Protein AF-A0A349EWA2-F1 (afdb_monomer_lite)

Sequence (193 aa):
EASINFTVSTMGKHKVPLMLNSDWNDCLNTVCRKGKGESIMAAEQFVLACLDLVKIEKELGRDYSFYEDAAKKQAKVLNEDMFEEDHYIRAFTDSGIRVGGSKEKCGRIWINSNSWAVFSSVADNKRGNIVMDSVMKYCNTPFGLAIQYPPLERNYPSKEEEISFATPGIGENGGVFCHANTWAIIAYCMLNR

pLDDT: mean 96.97, std 2.31, range [87.44, 98.88]

Structure (mmCIF, N/CA/C/O backbone):
data_AF-A0A349EWA2-F1
#
_entry.id   AF-A0A349EWA2-F1
#
loop_
_atom_site.group_PDB
_atom_site.id
_atom_site.type_symbol
_atom_site.label_atom_id
_atom_site.label_alt_id
_atom_site.label_comp_id
_atom_site.label_asym_id
_atom_site.label_entity_id
_atom_site.label_seq_id
_atom_site.pdbx_PDB_ins_code
_atom_site.Cartn_x
_atom_site.Cartn_y
_atom_site.Cartn_z
_atom_site.occupancy
_atom_site.B_iso_or_equiv
_atom_site.auth_seq_id
_atom_site.auth_comp_id
_atom_site.auth_asym_id
_atom_site.auth_atom_id
_atom_site.pdbx_PDB_model_num
ATOM 1 N N . GLU A 1 1 ? -4.953 -0.530 21.513 1.00 89.44 1 GLU A N 1
ATOM 2 C CA . GLU A 1 1 ? -4.359 0.789 21.821 1.00 89.44 1 GLU A CA 1
ATOM 3 C C . GLU A 1 1 ? -2.851 0.903 21.558 1.00 89.44 1 GLU A C 1
ATOM 5 O O . GLU A 1 1 ? -2.490 1.615 20.631 1.00 89.44 1 GLU A O 1
ATOM 10 N N . ALA A 1 2 ? -1.965 0.207 22.291 1.00 96.94 2 ALA A N 1
ATOM 11 C CA . ALA A 1 2 ? -0.504 0.388 22.173 1.00 96.94 2 ALA A CA 1
ATOM 12 C C . ALA A 1 2 ? 0.040 0.286 20.732 1.00 96.94 2 ALA A C 1
ATOM 14 O O . ALA A 1 2 ? 0.832 1.128 20.316 1.00 96.94 2 ALA A O 1
ATOM 15 N N . SER A 1 3 ? -0.436 -0.684 19.944 1.00 97.06 3 SER A N 1
ATOM 16 C CA . SER A 1 3 ? -0.058 -0.833 18.531 1.00 97.06 3 SER A CA 1
ATOM 17 C C . SER A 1 3 ? -0.495 0.349 17.659 1.00 97.06 3 SER A C 1
ATOM 19 O O . SER A 1 3 ? 0.243 0.757 16.772 1.00 97.06 3 SER A O 1
ATOM 21 N N . ILE A 1 4 ? -1.664 0.938 17.930 1.00 97.75 4 ILE A N 1
ATOM 22 C CA . ILE A 1 4 ? -2.149 2.119 17.200 1.00 97.75 4 ILE A CA 1
ATOM 23 C C . ILE A 1 4 ? -1.310 3.340 17.577 1.00 97.75 4 ILE A C 1
ATOM 25 O O . ILE A 1 4 ? -0.857 4.066 16.696 1.00 97.75 4 ILE A O 1
ATOM 29 N N . ASN A 1 5 ? -1.035 3.525 18.872 1.00 97.94 5 ASN A N 1
ATOM 30 C CA . ASN A 1 5 ? -0.163 4.597 19.354 1.00 97.94 5 ASN A CA 1
ATOM 31 C C . ASN A 1 5 ? 1.240 4.510 18.750 1.00 97.94 5 ASN A C 1
ATOM 33 O O . ASN A 1 5 ? 1.791 5.535 18.350 1.00 97.94 5 ASN A O 1
ATOM 37 N N . PHE A 1 6 ? 1.791 3.299 18.623 1.00 98.31 6 PHE A N 1
ATOM 38 C CA . PHE A 1 6 ? 3.061 3.082 17.941 1.00 98.31 6 PHE A CA 1
ATOM 39 C C . PHE A 1 6 ? 3.023 3.651 16.521 1.00 98.31 6 PHE A C 1
ATOM 41 O O . PHE A 1 6 ? 3.831 4.524 16.204 1.00 98.31 6 PHE A O 1
ATOM 48 N N . THR A 1 7 ? 2.051 3.250 15.699 1.00 98.25 7 THR A N 1
ATOM 49 C CA . THR A 1 7 ? 1.940 3.732 14.316 1.00 98.25 7 THR A CA 1
ATOM 50 C C . THR A 1 7 ? 1.728 5.246 14.243 1.00 98.25 7 THR A C 1
ATOM 52 O O . THR A 1 7 ? 2.421 5.922 13.489 1.00 98.25 7 THR A O 1
ATOM 55 N N . VAL A 1 8 ? 0.848 5.811 15.078 1.00 97.88 8 VAL A N 1
ATOM 56 C CA . VAL A 1 8 ? 0.622 7.269 15.153 1.00 97.88 8 VAL A CA 1
ATOM 57 C C . VAL A 1 8 ? 1.910 8.029 15.494 1.00 97.88 8 VAL A C 1
ATOM 59 O O . VAL A 1 8 ? 2.167 9.089 14.928 1.00 97.88 8 VAL A O 1
ATOM 62 N N . SER A 1 9 ? 2.738 7.487 16.391 1.00 97.69 9 SER A N 1
ATOM 63 C CA . SER A 1 9 ? 4.014 8.097 16.793 1.00 97.69 9 SER A CA 1
ATOM 64 C C . SER A 1 9 ? 5.169 7.871 15.808 1.00 97.69 9 SER A C 1
ATOM 66 O O . SER A 1 9 ? 6.227 8.475 15.963 1.00 97.69 9 SER A O 1
ATOM 68 N N . THR A 1 10 ? 4.979 7.022 14.794 1.00 97.56 10 THR A N 1
ATOM 69 C CA . THR A 1 10 ? 6.012 6.610 13.827 1.00 97.56 10 THR A CA 1
ATOM 70 C C . THR A 1 10 ? 5.614 6.956 12.395 1.00 97.56 10 THR A C 1
ATOM 72 O O . THR A 1 10 ? 5.833 6.190 11.462 1.00 97.56 10 THR A O 1
ATOM 75 N N . MET A 1 11 ? 5.031 8.138 12.207 1.00 98.25 11 MET A N 1
ATOM 76 C CA . MET A 1 11 ? 4.710 8.675 10.885 1.00 98.25 11 MET A CA 1
ATOM 77 C C . MET A 1 11 ? 5.926 9.364 10.257 1.00 98.25 11 MET A C 1
ATOM 79 O O . MET A 1 11 ? 6.685 10.057 10.936 1.00 98.25 11 MET A O 1
ATOM 83 N N . GLY A 1 12 ? 6.094 9.202 8.948 1.00 98.06 12 GLY A N 1
ATOM 84 C CA . GLY A 1 12 ? 7.100 9.906 8.167 1.00 98.06 12 GLY A CA 1
ATOM 85 C C . GLY A 1 12 ? 6.637 11.282 7.680 1.00 98.06 12 GLY A C 1
ATOM 86 O O . GLY A 1 12 ? 5.607 11.829 8.091 1.00 98.06 12 GLY A O 1
ATOM 87 N N . LYS A 1 13 ? 7.437 11.871 6.785 1.00 97.62 13 LYS A N 1
ATOM 88 C CA . LYS A 1 13 ? 7.242 13.236 6.273 1.00 97.62 13 LYS A CA 1
ATOM 89 C C . LYS A 1 13 ? 5.903 13.408 5.547 1.00 97.62 13 LYS A C 1
ATOM 91 O O . LYS A 1 13 ? 5.332 14.498 5.590 1.00 97.62 13 LYS A O 1
ATOM 96 N N . HIS A 1 14 ? 5.408 12.359 4.898 1.00 98.31 14 HIS A N 1
ATOM 97 C CA . HIS A 1 14 ? 4.176 12.381 4.114 1.00 98.31 14 HIS A CA 1
ATOM 98 C C . HIS A 1 14 ? 2.955 11.945 4.930 1.00 98.31 14 HIS A C 1
ATOM 100 O O . HIS A 1 14 ? 1.893 11.726 4.357 1.00 98.31 14 HIS A O 1
ATOM 106 N N . LYS A 1 15 ? 3.076 11.862 6.267 1.00 98.19 15 LYS A N 1
ATOM 107 C CA . LYS A 1 15 ? 1.998 11.428 7.177 1.00 98.19 15 LYS A CA 1
ATOM 108 C C . LYS A 1 15 ? 1.533 9.994 6.880 1.00 98.19 15 LYS A C 1
ATOM 110 O O . LYS A 1 15 ? 0.352 9.667 6.985 1.00 98.19 15 LYS A O 1
ATOM 115 N N . VAL A 1 16 ? 2.481 9.153 6.484 1.00 98.38 16 VAL A N 1
ATOM 116 C CA . VAL A 1 16 ? 2.321 7.714 6.261 1.00 98.38 16 VAL A CA 1
ATOM 117 C C . VAL A 1 16 ? 3.255 6.991 7.239 1.00 98.38 16 VAL A C 1
ATOM 119 O O . VAL A 1 16 ? 4.315 7.539 7.550 1.00 98.38 16 VAL A O 1
ATOM 122 N N . PRO A 1 17 ? 2.907 5.802 7.764 1.00 98.56 17 PRO A N 1
ATOM 123 C CA . PRO A 1 17 ? 3.769 5.074 8.684 1.00 98.56 17 PRO A CA 1
ATOM 124 C C . PRO A 1 17 ? 5.152 4.814 8.094 1.00 98.56 17 PRO A C 1
ATOM 126 O O . PRO A 1 17 ? 5.290 4.421 6.929 1.00 98.56 17 PRO A O 1
ATOM 129 N N . LEU A 1 18 ? 6.174 4.998 8.924 1.00 98.38 18 LEU A N 1
ATOM 130 C CA . LEU A 1 18 ? 7.531 4.585 8.613 1.00 98.38 18 LEU A CA 1
ATOM 131 C C . LEU A 1 18 ? 7.573 3.065 8.434 1.00 98.38 18 LEU A C 1
ATOM 133 O O . LEU A 1 18 ? 7.015 2.305 9.222 1.00 98.38 18 LEU A O 1
ATOM 137 N N . MET A 1 19 ? 8.290 2.629 7.407 1.00 95.94 19 MET A N 1
ATOM 138 C CA . MET A 1 19 ? 8.560 1.222 7.117 1.00 95.94 19 MET A CA 1
ATOM 139 C C . MET A 1 19 ? 9.590 0.626 8.092 1.00 95.94 19 MET A C 1
ATOM 141 O O . MET A 1 19 ? 9.673 -0.587 8.256 1.00 95.94 19 MET A O 1
ATOM 145 N N . LEU A 1 20 ? 10.363 1.480 8.769 1.00 94.94 20 LEU A N 1
ATOM 146 C CA . LEU A 1 20 ? 11.444 1.098 9.678 1.00 94.94 20 LEU A CA 1
ATOM 147 C C . LEU A 1 20 ? 12.502 0.249 8.967 1.00 94.94 20 LEU A C 1
ATOM 149 O O . LEU A 1 20 ? 13.321 0.810 8.254 1.00 94.94 20 LEU A O 1
ATOM 153 N N . ASN A 1 21 ? 12.501 -1.071 9.149 1.00 92.12 21 ASN A N 1
ATOM 154 C CA . ASN A 1 21 ? 13.478 -1.967 8.520 1.00 92.12 21 ASN A CA 1
ATOM 155 C C . ASN A 1 21 ? 12.927 -2.680 7.278 1.00 92.12 21 ASN A C 1
ATOM 157 O O . ASN A 1 21 ? 13.710 -3.073 6.418 1.00 92.12 21 ASN A O 1
ATOM 161 N N . SER A 1 22 ? 11.608 -2.869 7.218 1.00 93.81 22 SER A N 1
ATOM 162 C CA . SER A 1 22 ? 10.835 -3.393 6.092 1.00 93.81 22 SER A CA 1
ATOM 163 C C . SER A 1 22 ? 9.355 -3.401 6.491 1.00 93.81 22 SER A C 1
ATOM 165 O O . SER A 1 22 ? 9.030 -3.423 7.680 1.00 93.81 22 SER A O 1
ATOM 167 N N . ASP A 1 23 ? 8.456 -3.431 5.509 1.00 96.25 23 ASP A N 1
ATOM 168 C CA . ASP A 1 23 ? 7.088 -3.898 5.736 1.00 96.25 23 ASP A CA 1
ATOM 169 C C . ASP A 1 23 ? 6.975 -5.393 5.387 1.00 96.25 23 ASP A C 1
ATOM 171 O O . ASP A 1 23 ? 7.967 -6.116 5.431 1.00 96.25 23 ASP A O 1
ATOM 175 N N . TRP A 1 24 ? 5.775 -5.872 5.050 1.00 97.44 24 TRP A N 1
ATOM 176 C CA . TRP A 1 24 ? 5.542 -7.266 4.666 1.00 97.44 24 TRP A CA 1
ATOM 177 C C . TRP A 1 24 ? 6.433 -7.762 3.510 1.00 97.44 24 TRP A C 1
ATOM 179 O O . TRP A 1 24 ? 6.698 -8.958 3.431 1.00 97.44 24 TRP A O 1
ATOM 189 N N . ASN A 1 25 ? 6.869 -6.885 2.598 1.00 95.75 25 ASN A N 1
ATOM 190 C CA . ASN A 1 25 ? 7.777 -7.269 1.518 1.00 95.75 25 ASN A CA 1
ATOM 191 C C . ASN A 1 25 ? 9.233 -7.043 1.952 1.00 95.75 25 ASN A C 1
ATOM 193 O O . ASN A 1 25 ? 9.751 -5.937 1.811 1.00 95.75 25 ASN A O 1
ATOM 197 N N . ASP A 1 26 ? 9.894 -8.107 2.417 1.00 93.06 26 ASP A N 1
ATOM 198 C CA . ASP A 1 26 ? 11.272 -8.075 2.935 1.00 93.06 26 ASP A CA 1
ATOM 199 C C . ASP A 1 26 ? 12.316 -7.549 1.927 1.00 93.06 26 ASP A C 1
ATOM 201 O O . ASP A 1 26 ? 13.372 -7.040 2.319 1.00 93.06 26 ASP A O 1
ATOM 205 N N . CYS A 1 27 ? 12.035 -7.607 0.618 1.00 91.94 27 CYS A N 1
ATOM 206 C CA . CYS A 1 27 ? 12.909 -7.032 -0.407 1.00 91.94 27 CYS A CA 1
ATOM 207 C C . CYS A 1 27 ? 12.856 -5.499 -0.472 1.00 91.94 27 CYS A C 1
ATOM 209 O O . CYS A 1 27 ? 13.670 -4.904 -1.171 1.00 91.94 27 CYS A O 1
ATOM 211 N N . LEU A 1 28 ? 11.961 -4.826 0.256 1.00 93.56 28 LEU A N 1
ATOM 212 C CA . LEU A 1 28 ? 11.955 -3.361 0.335 1.00 93.56 28 LEU A CA 1
ATOM 213 C C . LEU A 1 28 ? 12.908 -2.804 1.399 1.00 93.56 28 LEU A C 1
ATOM 215 O O . LEU A 1 28 ? 12.928 -1.600 1.632 1.00 93.56 28 LEU A O 1
ATOM 219 N N . ASN A 1 29 ? 13.770 -3.630 1.991 1.00 91.56 29 ASN A N 1
ATOM 220 C CA . ASN A 1 29 ? 14.726 -3.194 3.006 1.00 91.56 29 ASN A CA 1
ATOM 221 C C . ASN A 1 29 ? 15.641 -2.022 2.578 1.00 91.56 29 ASN A C 1
ATOM 223 O O . ASN A 1 29 ? 16.068 -1.249 3.433 1.00 91.56 29 ASN A O 1
ATOM 227 N N . THR A 1 30 ? 15.964 -1.848 1.285 1.00 93.44 30 THR A N 1
ATOM 228 C CA . THR A 1 30 ? 16.752 -0.694 0.801 1.00 93.44 30 THR A CA 1
ATOM 229 C C . THR A 1 30 ? 15.980 0.614 0.812 1.00 93.44 30 THR A C 1
ATOM 231 O O . THR A 1 30 ? 16.608 1.665 0.913 1.00 93.44 30 THR A O 1
ATOM 234 N N . VAL A 1 31 ? 14.648 0.559 0.747 1.00 94.69 31 VAL A N 1
ATOM 235 C CA . VAL A 1 31 ? 13.763 1.731 0.759 1.00 94.69 31 VAL A CA 1
ATOM 236 C C . VAL A 1 31 ? 13.862 2.473 2.095 1.00 94.69 31 VAL A C 1
ATOM 238 O O . VAL A 1 31 ? 13.656 3.683 2.129 1.00 94.69 31 VAL A O 1
ATOM 241 N N . CYS A 1 32 ? 14.205 1.782 3.185 1.00 94.75 32 CYS A N 1
ATOM 242 C CA . CYS A 1 32 ? 14.122 2.315 4.544 1.00 94.75 32 CYS A CA 1
ATOM 243 C C . CYS A 1 32 ? 15.380 2.093 5.408 1.00 94.75 32 CYS A C 1
ATOM 245 O O . CYS A 1 32 ? 15.309 2.170 6.632 1.00 94.75 32 CYS A O 1
ATOM 247 N N . ARG A 1 33 ? 16.559 1.859 4.815 1.00 93.00 33 ARG A N 1
ATOM 248 C CA . ARG A 1 33 ? 17.827 1.632 5.552 1.00 93.00 33 ARG A CA 1
ATOM 249 C C . ARG A 1 33 ? 18.179 2.721 6.568 1.00 93.00 33 ARG A C 1
ATOM 251 O O . ARG A 1 33 ? 18.886 2.444 7.534 1.00 93.00 33 ARG A O 1
ATOM 258 N N . LYS A 1 34 ? 17.753 3.963 6.339 1.00 94.81 34 LYS A N 1
ATOM 259 C CA . LYS A 1 34 ? 17.993 5.122 7.215 1.00 94.81 34 LYS A CA 1
ATOM 260 C C . LYS A 1 34 ? 16.803 5.405 8.144 1.00 94.81 34 LYS A C 1
ATOM 262 O O . LYS A 1 34 ? 16.810 6.434 8.819 1.00 94.81 34 LYS A O 1
ATOM 267 N N . GLY A 1 35 ? 15.801 4.523 8.178 1.00 95.38 35 GLY A N 1
ATOM 268 C CA . GLY A 1 35 ? 14.621 4.607 9.040 1.00 95.38 35 GLY A CA 1
ATOM 269 C C . GLY A 1 35 ? 13.628 5.707 8.658 1.00 95.38 35 GLY A C 1
ATOM 270 O O . GLY A 1 35 ? 12.842 6.130 9.502 1.00 95.38 35 GLY A O 1
ATOM 271 N N . LYS A 1 36 ? 13.684 6.212 7.422 1.00 97.50 36 LYS A N 1
ATOM 272 C CA . LYS A 1 36 ? 12.843 7.305 6.908 1.00 97.50 36 LYS A CA 1
ATOM 273 C C . LYS A 1 36 ? 11.895 6.877 5.792 1.00 97.50 36 LYS A C 1
ATOM 275 O O . LYS A 1 36 ? 10.992 7.644 5.477 1.00 97.50 36 LYS A O 1
ATOM 280 N N . GLY A 1 37 ? 12.096 5.698 5.201 1.00 97.94 37 GLY A N 1
ATOM 281 C CA . GLY A 1 37 ? 11.166 5.148 4.216 1.00 97.94 37 GLY A CA 1
ATOM 282 C C . GLY A 1 37 ? 9.764 4.942 4.800 1.00 97.94 37 GLY A C 1
ATOM 283 O O . GLY A 1 37 ? 9.619 4.623 5.980 1.00 97.94 37 GLY A O 1
ATOM 284 N N . GLU A 1 38 ? 8.734 5.117 3.976 1.00 98.69 38 GLU A N 1
ATOM 285 C CA . GLU A 1 38 ? 7.314 5.091 4.363 1.00 98.69 38 GLU A CA 1
ATOM 286 C C . GLU A 1 38 ? 6.550 4.028 3.565 1.00 98.69 38 GLU A C 1
ATOM 288 O O . GLU A 1 38 ? 6.805 3.842 2.374 1.00 98.69 38 GLU A O 1
ATOM 293 N N . SER A 1 39 ? 5.595 3.343 4.204 1.00 98.62 39 SER A N 1
ATOM 294 C CA . SER A 1 39 ? 4.837 2.236 3.602 1.00 98.62 39 SER A CA 1
ATOM 295 C C . SER A 1 39 ? 3.349 2.551 3.467 1.00 98.62 39 SER A C 1
ATOM 297 O O . SER A 1 39 ? 2.641 2.739 4.458 1.00 98.62 39 SER A O 1
ATOM 299 N N . ILE A 1 40 ? 2.852 2.535 2.227 1.00 98.75 40 ILE A N 1
ATOM 300 C CA . ILE A 1 40 ? 1.429 2.761 1.945 1.00 98.75 40 ILE A CA 1
ATOM 301 C C . ILE A 1 40 ? 0.598 1.544 2.372 1.00 98.75 40 ILE A C 1
ATOM 303 O O . ILE A 1 40 ? -0.450 1.708 2.990 1.00 98.75 40 ILE A O 1
ATOM 307 N N . MET A 1 41 ? 1.114 0.329 2.167 1.00 98.62 41 MET A N 1
ATOM 308 C CA . MET A 1 41 ? 0.470 -0.892 2.660 1.00 98.62 41 MET A CA 1
ATOM 309 C C . MET A 1 41 ? 0.314 -0.872 4.190 1.00 98.62 41 MET A C 1
ATOM 311 O O . MET A 1 41 ? -0.735 -1.248 4.707 1.00 98.62 41 MET A O 1
ATOM 315 N N . ALA A 1 42 ? 1.322 -0.394 4.931 1.00 98.56 42 ALA A N 1
ATOM 316 C CA . ALA A 1 42 ? 1.218 -0.268 6.386 1.00 98.56 42 ALA A CA 1
ATOM 317 C C . ALA A 1 42 ? 0.174 0.783 6.809 1.00 98.56 42 ALA A C 1
ATOM 319 O O . ALA A 1 42 ? -0.528 0.583 7.799 1.00 98.56 42 ALA A O 1
ATOM 320 N N . ALA A 1 43 ? 0.025 1.881 6.057 1.00 98.81 43 ALA A N 1
ATOM 321 C CA . ALA A 1 43 ? -1.048 2.853 6.283 1.00 98.81 43 ALA A CA 1
ATOM 322 C C . ALA A 1 43 ? -2.444 2.251 6.066 1.00 98.81 43 ALA A C 1
ATOM 324 O O . ALA A 1 43 ? -3.353 2.518 6.848 1.00 98.81 43 ALA A O 1
ATOM 325 N N . GLU A 1 44 ? -2.626 1.431 5.035 1.00 98.88 44 GLU A N 1
ATOM 326 C CA . GLU A 1 44 ? -3.898 0.749 4.765 1.00 98.88 44 GLU A CA 1
ATOM 327 C C . GLU A 1 44 ? -4.219 -0.277 5.859 1.00 98.88 44 GLU A C 1
ATOM 329 O O . GLU A 1 44 ? -5.326 -0.299 6.398 1.00 98.88 44 GLU A O 1
ATOM 334 N N . GLN A 1 45 ? -3.229 -1.069 6.277 1.00 98.81 45 GLN A N 1
ATOM 335 C CA . GLN A 1 45 ? -3.362 -1.975 7.422 1.00 98.81 45 GLN A CA 1
ATOM 336 C C . GLN A 1 45 ? -3.718 -1.228 8.710 1.00 98.81 45 GLN A C 1
ATOM 338 O O . GLN A 1 45 ? -4.558 -1.689 9.484 1.00 98.81 45 GLN A O 1
ATOM 343 N N . PHE A 1 46 ? -3.117 -0.057 8.927 1.00 98.81 46 PHE A N 1
ATOM 344 C CA . PHE A 1 46 ? -3.432 0.805 10.059 1.00 98.81 46 PHE A CA 1
ATOM 345 C C . PHE A 1 46 ? -4.882 1.300 10.025 1.00 98.81 46 PHE A C 1
ATOM 347 O O . PHE A 1 46 ? -5.554 1.271 11.057 1.00 98.81 46 PHE A O 1
ATOM 354 N N . VAL A 1 47 ? -5.395 1.698 8.855 1.00 98.88 47 VAL A N 1
ATOM 355 C CA . VAL A 1 47 ? -6.810 2.070 8.699 1.00 98.88 47 VAL A CA 1
ATOM 356 C C . VAL A 1 47 ? -7.716 0.898 9.071 1.00 98.88 47 VAL A C 1
ATOM 358 O O . VAL A 1 47 ? -8.607 1.082 9.899 1.00 98.88 47 VAL A O 1
ATOM 361 N N . LEU A 1 48 ? -7.461 -0.304 8.540 1.00 98.75 48 LEU A N 1
ATOM 362 C CA . LEU A 1 48 ? -8.265 -1.488 8.864 1.00 98.75 48 LEU A CA 1
ATOM 363 C C . LEU A 1 48 ? -8.256 -1.785 10.370 1.00 98.75 48 LEU A C 1
ATOM 365 O O . LEU A 1 48 ? -9.316 -1.948 10.970 1.00 98.75 48 LEU A O 1
ATOM 369 N N . ALA A 1 49 ? -7.074 -1.792 10.989 1.00 98.69 49 ALA A N 1
ATOM 370 C CA . ALA A 1 49 ? -6.926 -2.059 12.417 1.00 98.69 49 ALA A CA 1
ATOM 371 C C . ALA A 1 49 ? -7.693 -1.041 13.277 1.00 98.69 49 ALA A C 1
ATOM 373 O O . ALA A 1 49 ? -8.358 -1.420 14.242 1.00 98.69 49 ALA A O 1
ATOM 374 N N . CYS A 1 50 ? -7.646 0.244 12.917 1.00 98.81 50 CYS A N 1
ATOM 375 C CA . CYS A 1 50 ? -8.433 1.280 13.579 1.00 98.81 50 CYS A CA 1
ATOM 376 C C . CYS A 1 50 ? -9.941 1.051 13.403 1.00 98.81 50 CYS A C 1
ATOM 378 O O . CYS A 1 50 ? -10.680 1.143 14.380 1.00 98.81 50 CYS A O 1
ATOM 380 N N . LEU A 1 51 ? -10.410 0.715 12.197 1.00 98.69 51 LEU A N 1
ATOM 381 C CA . LEU A 1 51 ? -11.831 0.447 11.941 1.00 98.69 51 LEU A CA 1
ATOM 382 C C . LEU A 1 51 ? -12.343 -0.776 12.712 1.00 98.69 51 LEU A C 1
ATOM 384 O O . LEU A 1 51 ? -13.463 -0.754 13.223 1.00 98.69 51 LEU A O 1
ATOM 388 N N . ASP A 1 52 ? -11.537 -1.828 12.833 1.00 98.50 52 ASP A N 1
ATOM 389 C CA . ASP A 1 52 ? -11.899 -3.000 13.628 1.00 98.50 52 ASP A CA 1
ATOM 390 C C . ASP A 1 52 ? -11.921 -2.686 15.126 1.00 98.50 52 ASP A C 1
ATOM 392 O O . ASP A 1 52 ? -12.846 -3.104 15.823 1.00 98.50 52 ASP A O 1
ATOM 396 N N . LEU A 1 53 ? -10.989 -1.866 15.621 1.00 98.56 53 LEU A N 1
ATOM 397 C CA . LEU A 1 53 ? -11.032 -1.379 17.001 1.00 98.56 53 LEU A CA 1
ATOM 398 C C . LEU A 1 53 ? -12.249 -0.489 17.266 1.00 98.56 53 LEU A C 1
ATOM 400 O O . LEU A 1 53 ? -12.861 -0.632 18.317 1.00 98.56 53 LEU A O 1
ATOM 404 N N . VAL A 1 54 ? -12.675 0.351 16.315 1.00 98.69 54 VAL A N 1
ATOM 405 C CA . VAL A 1 54 ? -13.938 1.103 16.444 1.00 98.69 54 VAL A CA 1
ATOM 406 C C . VAL A 1 54 ? -15.119 0.156 16.655 1.00 98.69 54 VAL A C 1
ATOM 408 O O . VAL A 1 54 ? -15.939 0.400 17.539 1.00 98.69 54 VAL A O 1
ATOM 411 N N . LYS A 1 55 ? -15.207 -0.940 15.885 1.00 98.44 55 LYS A N 1
ATOM 412 C CA . LYS A 1 55 ? -16.273 -1.942 16.062 1.00 98.44 55 LYS A CA 1
ATOM 413 C C . LYS A 1 55 ? -16.200 -2.570 17.454 1.00 98.44 55 LYS A C 1
ATOM 415 O O . LYS A 1 55 ? -17.214 -2.627 18.138 1.00 98.44 55 LYS A O 1
ATOM 420 N N . ILE A 1 56 ? -15.011 -2.991 17.885 1.00 98.38 56 ILE A N 1
ATOM 421 C CA . ILE A 1 56 ? -14.808 -3.641 19.188 1.00 98.38 56 ILE A CA 1
ATOM 422 C C . ILE A 1 56 ? -15.177 -2.700 20.341 1.00 98.38 56 ILE A C 1
ATOM 424 O O . ILE A 1 56 ? -15.967 -3.073 21.201 1.00 98.38 56 ILE A O 1
ATOM 428 N N . GLU A 1 57 ? -14.647 -1.477 20.367 1.00 98.31 57 GLU A N 1
ATOM 429 C CA . GLU A 1 57 ? -14.916 -0.526 21.453 1.00 98.31 57 GLU A CA 1
ATOM 430 C C . GLU A 1 57 ? -16.390 -0.110 21.496 1.00 98.31 57 GLU A C 1
ATOM 432 O O . GLU A 1 57 ? -16.956 0.035 22.581 1.00 98.31 57 GLU A O 1
ATOM 437 N N . LYS A 1 58 ? -17.044 0.005 20.331 1.00 98.25 58 LYS A N 1
ATOM 438 C CA . LYS A 1 58 ? -18.485 0.259 20.248 1.00 98.25 58 LYS A CA 1
ATOM 439 C C . LYS A 1 58 ? -19.300 -0.863 20.896 1.00 98.25 58 LYS A C 1
ATOM 441 O O . LYS A 1 58 ? -20.196 -0.561 21.680 1.00 98.25 58 LYS A O 1
ATOM 446 N N . GLU A 1 59 ? -18.976 -2.128 20.620 1.00 98.50 59 GLU A N 1
ATOM 447 C CA . GLU A 1 59 ? -19.627 -3.284 21.264 1.00 98.50 59 GLU A CA 1
ATOM 448 C C . GLU A 1 59 ? -19.367 -3.330 22.779 1.00 98.50 59 GLU A C 1
ATOM 450 O O . GLU A 1 59 ? -20.215 -3.767 23.554 1.00 98.50 59 GLU A O 1
ATOM 455 N N . LEU A 1 60 ? -18.211 -2.832 23.225 1.00 98.25 60 LEU A N 1
ATOM 456 C CA . LEU A 1 60 ? -17.860 -2.733 24.644 1.00 98.25 60 LEU A CA 1
ATOM 457 C C . LEU A 1 60 ? -18.447 -1.495 25.346 1.00 98.25 60 LEU A C 1
ATOM 459 O O . LEU A 1 60 ? -18.268 -1.355 26.558 1.00 98.25 60 LEU A O 1
ATOM 463 N N . GLY A 1 61 ? -19.114 -0.591 24.620 1.00 98.31 61 GLY A N 1
ATOM 464 C CA . GLY A 1 61 ? -19.636 0.667 25.162 1.00 98.31 61 GLY A CA 1
ATOM 465 C C . GLY A 1 61 ? -18.545 1.641 25.627 1.00 98.31 61 GLY A C 1
ATOM 466 O O . GLY A 1 61 ? -18.764 2.408 26.565 1.00 98.31 61 GLY A O 1
ATOM 467 N N . ARG A 1 62 ? -17.357 1.583 25.015 1.00 98.38 62 ARG A N 1
ATOM 468 C CA . ARG A 1 62 ? -16.191 2.421 25.331 1.00 98.38 62 ARG A CA 1
ATOM 469 C C . ARG A 1 62 ? -15.994 3.511 24.280 1.00 98.38 62 ARG A C 1
ATOM 471 O O . ARG A 1 62 ? -16.548 3.441 23.184 1.00 98.38 62 ARG A O 1
ATOM 478 N N . ASP A 1 63 ? -15.208 4.531 24.624 1.00 98.06 63 ASP A N 1
ATOM 479 C CA . ASP A 1 63 ? -14.854 5.577 23.664 1.00 98.06 63 ASP A CA 1
ATOM 480 C C . ASP A 1 63 ? -13.980 5.009 22.538 1.00 98.06 63 ASP A C 1
ATOM 482 O O . ASP A 1 63 ? -12.975 4.342 22.777 1.00 98.06 63 ASP A O 1
ATOM 486 N N . TYR A 1 64 ? -14.372 5.305 21.303 1.00 98.38 64 TYR A N 1
ATOM 487 C CA . TYR A 1 64 ? -13.692 4.885 20.081 1.00 98.38 64 TYR A CA 1
ATOM 488 C C . TYR A 1 64 ? -13.191 6.072 19.247 1.00 98.38 64 TYR A C 1
ATOM 490 O O . TYR A 1 64 ? -12.644 5.864 18.159 1.00 98.38 64 TYR A O 1
ATOM 498 N N . SER A 1 65 ? -13.372 7.307 19.736 1.00 98.44 65 SER A N 1
ATOM 499 C CA . SER A 1 65 ? -13.076 8.548 19.008 1.00 98.44 65 SER A CA 1
ATOM 500 C C . SER A 1 65 ? -11.639 8.595 18.482 1.00 98.44 65 SER A C 1
ATOM 502 O O . SER A 1 65 ? -11.407 8.938 17.324 1.00 98.44 65 SER A O 1
ATOM 504 N N . PHE A 1 66 ? -10.679 8.146 19.293 1.00 98.25 66 PHE A N 1
ATOM 505 C CA . PHE A 1 66 ? -9.269 8.068 18.922 1.00 98.25 66 PHE A CA 1
ATOM 506 C C . PHE A 1 66 ? -9.025 7.210 17.669 1.00 98.25 66 PHE A C 1
ATOM 508 O O . PHE A 1 66 ? -8.338 7.647 16.742 1.00 98.25 66 PHE A O 1
ATOM 515 N N . TYR A 1 67 ? -9.601 6.005 17.619 1.00 98.69 67 TYR A N 1
ATOM 516 C CA . TYR A 1 67 ? -9.434 5.080 16.495 1.00 98.69 67 TYR A CA 1
ATOM 517 C C . TYR A 1 67 ? -10.147 5.588 15.241 1.00 98.69 67 TYR A C 1
ATOM 519 O O . TYR A 1 67 ? -9.605 5.513 14.138 1.00 98.69 67 TYR A O 1
ATOM 527 N N . GLU A 1 68 ? -11.343 6.153 15.410 1.00 98.62 68 GLU A N 1
ATOM 528 C CA . GLU A 1 68 ? -12.112 6.719 14.307 1.00 98.62 68 GLU A CA 1
ATOM 529 C C . GLU A 1 68 ? -11.375 7.902 13.656 1.00 98.62 68 GLU A C 1
ATOM 531 O O . GLU A 1 68 ? -11.233 7.955 12.430 1.00 98.62 68 GLU A O 1
ATOM 536 N N . ASP A 1 69 ? -10.847 8.820 14.464 1.00 98.56 69 ASP A N 1
ATOM 537 C CA . ASP A 1 69 ? -10.078 9.967 13.984 1.00 98.56 69 ASP A CA 1
ATOM 538 C C . ASP A 1 69 ? -8.778 9.545 13.300 1.00 98.56 69 ASP A C 1
ATOM 540 O O . ASP A 1 69 ? -8.403 10.118 12.272 1.00 98.56 69 ASP A O 1
ATOM 544 N N . ALA A 1 70 ? -8.083 8.5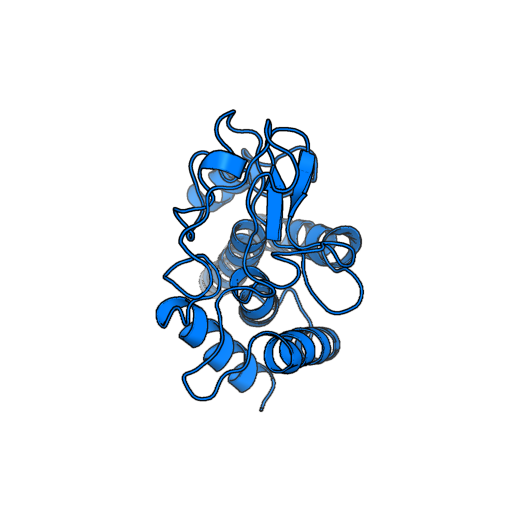49 13.853 1.00 98.56 70 ALA A N 1
ATOM 545 C CA . ALA A 1 70 ? -6.865 8.007 13.268 1.00 98.56 70 ALA A CA 1
ATOM 546 C C . ALA A 1 70 ? -7.129 7.386 11.886 1.00 98.56 70 ALA A C 1
ATOM 548 O O . ALA A 1 70 ? -6.427 7.716 10.924 1.00 98.56 70 ALA A O 1
ATOM 549 N N . ALA A 1 71 ? -8.180 6.566 11.760 1.00 98.75 71 ALA A N 1
ATOM 550 C CA . ALA A 1 71 ? -8.600 5.987 10.485 1.00 98.75 71 ALA A CA 1
ATOM 551 C C . ALA A 1 71 ? -8.966 7.073 9.463 1.00 98.75 71 ALA A C 1
ATOM 553 O O . ALA A 1 71 ? -8.450 7.063 8.346 1.00 98.75 71 ALA A O 1
ATOM 554 N N . LYS A 1 72 ? -9.799 8.052 9.850 1.00 98.69 72 LYS A N 1
ATOM 555 C CA . LYS A 1 72 ? -10.219 9.158 8.970 1.00 98.69 72 LYS A CA 1
ATOM 556 C C . LYS A 1 72 ? -9.026 9.969 8.462 1.00 98.69 72 LYS A C 1
ATOM 558 O O . LYS A 1 72 ? -8.950 10.270 7.272 1.00 98.69 72 LYS A O 1
ATOM 563 N N . LYS A 1 73 ? -8.080 10.312 9.344 1.00 98.56 73 LYS A N 1
ATOM 564 C CA . LYS A 1 73 ? -6.873 11.071 8.979 1.00 98.56 73 LYS A CA 1
ATOM 565 C C . LYS A 1 73 ? -5.992 10.293 8.005 1.00 98.56 73 LYS A C 1
ATOM 567 O O . LYS A 1 73 ? -5.588 10.860 6.992 1.00 98.56 73 LYS A O 1
ATOM 572 N N . GLN A 1 74 ? -5.727 9.014 8.276 1.00 98.75 74 GLN A N 1
ATOM 573 C CA . GLN A 1 74 ? -4.875 8.204 7.405 1.00 98.75 74 GLN A CA 1
ATOM 574 C C . GLN A 1 74 ? -5.538 7.932 6.049 1.00 98.75 74 GLN A C 1
ATOM 576 O O . GLN A 1 74 ? -4.895 8.099 5.015 1.00 98.75 74 GLN A O 1
ATOM 581 N N . ALA A 1 75 ? -6.830 7.585 6.033 1.00 98.81 75 ALA A N 1
ATOM 582 C CA . ALA A 1 75 ? -7.578 7.357 4.799 1.00 98.81 75 ALA A CA 1
ATOM 583 C C . ALA A 1 75 ? -7.632 8.615 3.920 1.00 98.81 75 ALA A C 1
ATOM 585 O O . ALA A 1 75 ? -7.568 8.508 2.697 1.00 98.81 75 ALA A O 1
ATOM 586 N N . LYS A 1 76 ? -7.702 9.810 4.525 1.00 98.75 76 LYS A N 1
ATOM 587 C CA . LYS A 1 76 ? -7.620 11.078 3.793 1.00 98.75 76 LYS A CA 1
ATOM 588 C C . LYS A 1 76 ? -6.271 11.239 3.087 1.00 98.75 76 LYS A C 1
ATOM 590 O O . LYS A 1 76 ? -6.261 11.457 1.883 1.00 98.75 76 LYS A O 1
ATOM 595 N N . VAL A 1 77 ? -5.158 11.065 3.807 1.00 98.62 77 VAL A N 1
ATOM 596 C CA . VAL A 1 77 ? -3.800 11.134 3.227 1.00 98.62 77 VAL A CA 1
ATOM 597 C C . VAL A 1 77 ? -3.644 10.132 2.082 1.00 98.62 77 VAL A C 1
ATOM 599 O O . VAL A 1 77 ? -3.192 10.490 1.000 1.00 98.62 77 VAL A O 1
ATOM 602 N N . LEU A 1 78 ? -4.081 8.886 2.286 1.00 98.81 78 LEU A N 1
ATOM 603 C CA . LEU A 1 78 ? -4.019 7.848 1.257 1.00 98.81 78 LEU A CA 1
ATOM 604 C C . LEU A 1 78 ? -4.810 8.229 -0.000 1.00 98.81 78 LEU A C 1
ATOM 606 O O . LEU A 1 78 ? -4.333 8.059 -1.119 1.00 98.81 78 LEU A O 1
ATOM 610 N N . ASN A 1 79 ? -6.018 8.760 0.173 1.00 98.62 79 ASN A N 1
ATOM 611 C CA . ASN A 1 79 ? -6.904 9.060 -0.944 1.00 98.62 79 ASN A CA 1
ATOM 612 C C . ASN A 1 79 ? -6.581 10.357 -1.688 1.00 98.62 79 ASN A C 1
ATOM 614 O O . ASN A 1 79 ? -6.932 10.450 -2.867 1.00 98.62 79 ASN A O 1
ATOM 618 N N . GLU A 1 80 ? -5.987 11.342 -1.018 1.00 98.19 80 GLU A N 1
ATOM 619 C CA . GLU A 1 80 ? -5.637 12.635 -1.616 1.00 98.19 80 GLU A CA 1
ATOM 620 C C . GLU A 1 80 ? -4.234 12.619 -2.230 1.00 98.19 80 GLU A C 1
ATOM 622 O O . GLU A 1 80 ? -4.060 13.127 -3.335 1.00 98.19 80 GLU A O 1
ATOM 627 N N . ASP A 1 81 ? -3.262 11.994 -1.557 1.00 97.81 81 ASP A N 1
ATOM 628 C CA . ASP A 1 81 ? -1.843 12.140 -1.901 1.00 97.81 81 ASP A CA 1
ATOM 629 C C . ASP A 1 81 ? -1.195 10.851 -2.442 1.00 97.81 81 ASP A C 1
ATOM 631 O O . ASP A 1 81 ? -0.122 10.921 -3.045 1.00 97.81 81 ASP A O 1
ATOM 635 N N . MET A 1 82 ? -1.806 9.677 -2.217 1.00 98.44 82 MET A N 1
ATOM 636 C CA . MET A 1 82 ? -1.193 8.370 -2.533 1.00 98.44 82 MET A CA 1
ATOM 637 C C . MET A 1 82 ? -1.888 7.611 -3.666 1.00 98.44 82 MET A C 1
ATOM 639 O O . MET A 1 82 ? -1.364 6.591 -4.108 1.00 98.44 82 MET A O 1
ATOM 643 N N . PHE A 1 83 ? -3.035 8.093 -4.145 1.00 98.56 83 PHE A N 1
ATOM 644 C CA . PHE A 1 83 ? -3.719 7.563 -5.324 1.00 98.56 83 PHE A CA 1
ATOM 645 C C . PHE A 1 83 ? -3.329 8.375 -6.566 1.00 98.56 83 PHE A C 1
ATOM 647 O O . PHE A 1 83 ? -3.600 9.573 -6.636 1.00 98.56 83 PHE A O 1
ATOM 654 N N . GLU A 1 84 ? -2.732 7.724 -7.563 1.00 97.00 84 GLU A N 1
ATOM 655 C CA . GLU A 1 84 ? -2.311 8.342 -8.819 1.00 97.00 84 GLU A CA 1
ATOM 656 C C . GLU A 1 84 ? -2.953 7.637 -10.015 1.00 97.00 84 GLU A C 1
ATOM 658 O O . GLU A 1 84 ? -2.688 6.464 -10.266 1.00 97.00 84 GLU A O 1
ATOM 663 N N . GLU A 1 85 ? -3.746 8.389 -10.786 1.00 96.44 85 GLU A N 1
ATOM 664 C CA . GLU A 1 85 ? -4.442 7.957 -12.010 1.00 96.44 85 GLU A CA 1
ATOM 665 C C . GLU A 1 85 ? -5.390 6.761 -11.809 1.00 96.44 85 GLU A C 1
ATOM 667 O O . GLU A 1 85 ? -6.611 6.926 -11.825 1.00 96.44 85 GLU A O 1
ATOM 672 N N . ASP A 1 86 ? -4.828 5.569 -11.634 1.00 98.06 86 ASP A N 1
ATOM 673 C CA . ASP A 1 86 ? -5.506 4.279 -11.604 1.00 98.06 86 ASP A CA 1
ATOM 674 C C . ASP A 1 86 ? -5.040 3.336 -10.480 1.00 98.06 86 ASP A C 1
ATOM 676 O O . ASP A 1 86 ? -5.562 2.230 -10.384 1.00 98.06 86 ASP A O 1
ATOM 680 N N . HIS A 1 87 ? -4.091 3.732 -9.626 1.00 98.69 87 HIS A N 1
ATOM 681 C CA . HIS A 1 87 ? -3.567 2.881 -8.549 1.00 98.69 87 HIS A CA 1
ATOM 682 C C . HIS A 1 87 ? -3.062 3.696 -7.351 1.00 98.69 87 HIS A C 1
ATOM 684 O O . HIS A 1 87 ? -2.820 4.898 -7.441 1.00 98.69 87 HIS A O 1
ATOM 690 N N . TYR A 1 88 ? -2.894 3.028 -6.212 1.00 98.81 88 TYR A N 1
ATOM 691 C CA . TYR A 1 88 ? -2.155 3.553 -5.071 1.00 98.81 88 TYR A CA 1
ATOM 692 C C . TYR A 1 88 ? -0.667 3.257 -5.222 1.00 98.81 88 TYR A C 1
ATOM 694 O O . TYR A 1 88 ? -0.275 2.135 -5.574 1.00 98.81 88 TYR A O 1
ATOM 702 N N . ILE A 1 89 ? 0.156 4.252 -4.894 1.00 98.62 89 ILE A N 1
ATOM 703 C CA . ILE A 1 89 ? 1.609 4.106 -4.864 1.00 98.62 89 ILE A CA 1
ATOM 704 C C . ILE A 1 89 ? 2.039 3.093 -3.799 1.00 98.62 89 ILE A C 1
ATOM 706 O O . ILE A 1 89 ? 1.266 2.706 -2.921 1.00 98.62 89 ILE A O 1
ATOM 710 N N . ARG A 1 90 ? 3.297 2.653 -3.845 1.00 98.31 90 ARG A N 1
ATOM 711 C CA . ARG A 1 90 ? 3.795 1.599 -2.957 1.00 98.31 90 ARG A CA 1
ATOM 712 C C . ARG A 1 90 ? 4.479 2.112 -1.697 1.00 98.31 90 ARG A C 1
ATOM 714 O O . ARG A 1 90 ? 4.270 1.544 -0.619 1.00 98.31 90 ARG A O 1
ATOM 721 N N . ALA A 1 91 ? 5.356 3.100 -1.846 1.00 98.19 91 ALA A N 1
ATOM 722 C CA . ALA A 1 91 ? 6.227 3.570 -0.772 1.00 98.19 91 ALA A CA 1
ATOM 723 C C . ALA A 1 91 ? 6.850 4.940 -1.083 1.00 98.19 91 ALA A C 1
ATOM 725 O O . ALA A 1 91 ? 6.790 5.429 -2.216 1.00 98.19 91 ALA A O 1
ATOM 726 N N . PHE A 1 92 ? 7.514 5.501 -0.074 1.00 97.88 92 PHE A N 1
ATOM 727 C CA . PHE A 1 92 ? 8.578 6.487 -0.251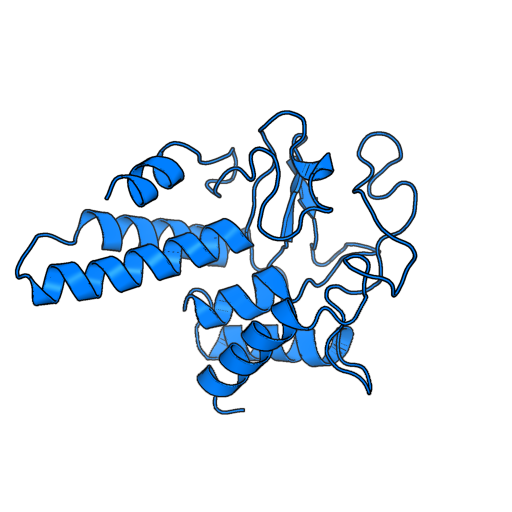 1.00 97.88 92 PHE A CA 1
ATOM 728 C C . PHE A 1 92 ? 9.894 5.931 0.293 1.00 97.88 92 PHE A C 1
ATOM 730 O O . PHE A 1 92 ? 9.894 5.272 1.333 1.00 97.88 92 PHE A O 1
ATOM 737 N N . THR A 1 93 ? 11.010 6.208 -0.379 1.00 97.06 93 THR A N 1
ATOM 738 C CA . THR A 1 93 ? 12.353 5.873 0.116 1.00 97.06 93 THR A CA 1
ATOM 739 C C . THR A 1 93 ? 12.799 6.813 1.235 1.00 97.06 93 THR A C 1
ATOM 741 O O . THR A 1 93 ? 12.201 7.864 1.467 1.00 97.06 93 THR A O 1
ATOM 744 N N . ASP A 1 94 ? 13.917 6.491 1.887 1.00 96.50 94 ASP A N 1
ATOM 745 C CA . ASP A 1 94 ? 14.555 7.352 2.887 1.00 96.50 94 ASP A CA 1
ATOM 746 C C . ASP A 1 94 ? 14.866 8.775 2.395 1.00 96.50 94 ASP A C 1
ATOM 748 O O . ASP A 1 94 ? 14.918 9.718 3.192 1.00 96.50 94 ASP A O 1
ATOM 752 N N . SER A 1 95 ? 15.134 8.929 1.096 1.00 95.75 95 SER A N 1
ATOM 753 C CA . SER A 1 95 ? 15.398 10.214 0.441 1.00 95.75 95 SER A CA 1
ATOM 754 C C . SER A 1 95 ? 14.117 10.919 -0.023 1.00 95.75 95 SER A C 1
ATOM 756 O O . SER A 1 95 ? 14.173 12.060 -0.484 1.00 95.75 95 SER A O 1
ATOM 758 N N . GLY A 1 96 ? 12.956 10.282 0.152 1.00 95.31 96 GLY A N 1
ATOM 759 C CA . GLY A 1 96 ? 11.652 10.779 -0.272 1.00 95.31 96 GLY A CA 1
ATOM 760 C C . GLY A 1 96 ? 11.318 10.472 -1.731 1.00 95.31 96 GLY A C 1
ATOM 761 O O . GLY A 1 96 ? 10.390 11.079 -2.264 1.00 95.31 96 GLY A O 1
ATOM 762 N N . ILE A 1 97 ? 12.048 9.562 -2.387 1.00 94.81 97 ILE A N 1
ATOM 763 C CA . ILE A 1 97 ? 11.709 9.129 -3.745 1.00 94.81 97 ILE A CA 1
ATOM 764 C C . ILE A 1 97 ? 10.446 8.274 -3.690 1.00 94.81 97 ILE A C 1
ATOM 766 O O . ILE A 1 97 ? 10.318 7.377 -2.860 1.00 94.81 97 ILE A O 1
ATOM 770 N N . ARG A 1 98 ? 9.503 8.567 -4.582 1.00 95.12 98 ARG A N 1
ATOM 771 C CA . ARG A 1 98 ? 8.268 7.805 -4.757 1.00 95.12 98 ARG A CA 1
ATOM 772 C C . ARG A 1 98 ? 8.569 6.428 -5.354 1.00 95.12 98 ARG A C 1
ATOM 774 O O . ARG A 1 98 ? 9.426 6.297 -6.216 1.00 95.12 98 ARG A O 1
ATOM 781 N N . VAL A 1 99 ? 7.837 5.409 -4.912 1.00 96.44 99 VAL A N 1
ATOM 782 C CA . VAL A 1 99 ? 7.871 4.057 -5.487 1.00 96.44 99 VAL A CA 1
ATOM 783 C C . VAL A 1 99 ? 6.462 3.669 -5.909 1.00 96.44 99 VAL A C 1
ATOM 785 O O . VAL A 1 99 ? 5.529 3.797 -5.115 1.00 96.44 99 VAL A O 1
ATOM 788 N N . GLY A 1 100 ? 6.306 3.172 -7.137 1.00 96.44 100 GLY A N 1
ATOM 789 C CA . GLY A 1 100 ? 5.004 2.793 -7.689 1.00 96.44 100 GLY A CA 1
ATOM 790 C C . GLY A 1 100 ? 4.122 3.971 -8.074 1.00 96.44 100 GLY A C 1
ATOM 791 O O . GLY A 1 100 ? 2.923 3.915 -7.863 1.00 96.44 100 GLY A O 1
ATOM 792 N N . GLY A 1 101 ? 4.717 5.061 -8.560 1.00 95.31 101 GLY A N 1
ATOM 793 C CA . GLY A 1 101 ? 3.974 6.169 -9.156 1.00 95.31 101 GLY A CA 1
ATOM 794 C C . GLY A 1 101 ? 3.565 5.904 -10.606 1.00 95.31 101 GLY A C 1
ATOM 795 O O . GLY A 1 101 ? 4.141 5.071 -11.305 1.00 95.31 101 GLY A O 1
ATOM 796 N N . SER A 1 102 ? 2.625 6.704 -11.103 1.00 94.94 102 SER A N 1
ATOM 797 C CA . SER A 1 102 ? 2.080 6.638 -12.471 1.00 94.94 102 SER A CA 1
ATOM 798 C C . SER A 1 102 ? 3.119 6.712 -13.594 1.00 94.94 102 SER A C 1
ATOM 800 O O . SER A 1 102 ? 2.926 6.106 -14.652 1.00 94.94 102 SER A O 1
ATOM 802 N N . LYS A 1 103 ? 4.227 7.419 -13.351 1.00 93.06 103 LYS A N 1
ATOM 803 C CA . LYS A 1 103 ? 5.295 7.702 -14.323 1.00 93.06 103 LYS A CA 1
ATOM 804 C C . LYS A 1 103 ? 6.498 6.765 -14.216 1.00 93.06 103 LYS A C 1
ATOM 806 O O . LYS A 1 103 ? 7.484 6.972 -14.922 1.00 93.06 103 LYS A O 1
ATOM 811 N N . GLU A 1 104 ? 6.436 5.767 -13.341 1.00 93.31 104 GLU A N 1
ATOM 812 C CA . GLU A 1 104 ? 7.561 4.868 -13.124 1.00 93.31 104 GLU A CA 1
ATOM 813 C C . GLU A 1 104 ? 7.758 3.903 -14.295 1.00 93.31 104 GLU A C 1
ATOM 815 O O . GLU A 1 104 ? 6.815 3.279 -14.787 1.00 93.31 104 GLU A O 1
ATOM 820 N N . LYS A 1 105 ? 9.014 3.760 -14.736 1.00 93.88 105 LYS A N 1
ATOM 821 C CA . LYS A 1 105 ? 9.378 2.860 -15.844 1.00 93.88 105 LYS A CA 1
ATOM 822 C C . LYS A 1 105 ? 9.293 1.376 -15.467 1.00 93.88 105 LYS A C 1
ATOM 824 O O . LYS A 1 105 ? 9.059 0.536 -16.330 1.00 93.88 105 LYS A O 1
ATOM 829 N N . CYS A 1 106 ? 9.481 1.062 -14.189 1.00 95.88 106 CYS A N 1
ATOM 830 C CA . CYS A 1 106 ? 9.363 -0.268 -13.610 1.00 95.88 106 CYS A CA 1
ATOM 831 C C . CYS A 1 106 ? 8.830 -0.157 -12.179 1.00 95.88 106 CYS A C 1
ATOM 833 O O . CYS A 1 106 ? 8.885 0.905 -11.564 1.00 95.88 106 CYS A O 1
ATOM 835 N N . GLY A 1 107 ? 8.257 -1.237 -11.657 1.00 96.25 107 GLY A N 1
ATOM 836 C CA . GLY A 1 107 ? 7.585 -1.251 -10.366 1.00 96.25 107 GLY A CA 1
ATOM 837 C C . GLY A 1 107 ? 6.476 -0.212 -10.276 1.00 96.25 107 GLY A C 1
ATOM 838 O O . GLY A 1 107 ? 6.362 0.415 -9.229 1.00 96.25 107 GLY A O 1
ATOM 839 N N . ARG A 1 108 ? 5.709 0.009 -11.356 1.00 97.19 108 ARG A N 1
ATOM 840 C CA . ARG A 1 108 ? 4.615 0.994 -11.405 1.00 97.19 108 ARG A CA 1
ATOM 841 C C . ARG A 1 108 ? 3.462 0.548 -10.512 1.00 97.19 108 ARG A C 1
ATOM 843 O O . ARG A 1 108 ? 3.100 1.246 -9.580 1.00 97.19 108 ARG A O 1
ATOM 850 N N . ILE A 1 109 ? 2.921 -0.644 -10.752 1.00 97.94 109 ILE A N 1
ATOM 851 C CA . ILE A 1 109 ? 1.787 -1.176 -9.984 1.00 97.94 109 ILE A CA 1
ATOM 852 C C . ILE A 1 109 ? 2.268 -2.273 -9.055 1.00 97.94 109 ILE A C 1
ATOM 854 O O . ILE A 1 109 ? 3.007 -3.153 -9.480 1.00 97.94 109 ILE A O 1
ATOM 858 N N . TRP A 1 110 ? 1.784 -2.254 -7.815 1.00 98.50 110 TRP A N 1
ATOM 859 C CA . TRP A 1 110 ? 2.051 -3.271 -6.801 1.00 98.50 110 TRP A CA 1
ATOM 860 C C . TRP A 1 110 ? 0.737 -3.813 -6.257 1.00 98.50 110 TRP A C 1
ATOM 862 O O . TRP A 1 110 ? -0.090 -3.043 -5.770 1.00 98.50 110 TRP A O 1
ATOM 872 N N . ILE A 1 111 ? 0.539 -5.131 -6.276 1.00 98.44 111 ILE A N 1
ATOM 873 C CA . ILE A 1 111 ? -0.731 -5.715 -5.813 1.00 98.44 111 ILE A CA 1
ATOM 874 C C . ILE A 1 111 ? -0.922 -5.558 -4.303 1.00 98.44 111 ILE A C 1
ATOM 876 O O . ILE A 1 111 ? -2.057 -5.592 -3.844 1.00 98.44 111 ILE A O 1
ATOM 880 N N . ASN A 1 112 ? 0.165 -5.353 -3.546 1.00 98.19 112 ASN A N 1
ATOM 881 C CA . ASN A 1 112 ? 0.150 -5.083 -2.110 1.00 98.19 112 ASN A CA 1
ATOM 882 C C . ASN A 1 112 ? -0.755 -3.894 -1.766 1.00 98.19 112 ASN A C 1
ATOM 884 O O . ASN A 1 112 ? -1.857 -4.113 -1.277 1.00 98.19 112 ASN A O 1
ATOM 888 N N . SER A 1 113 ? -0.320 -2.661 -2.054 1.00 98.12 113 SER A N 1
ATOM 889 C CA . SER A 1 113 ? -1.088 -1.456 -1.710 1.00 98.12 113 SER A CA 1
ATOM 890 C C . SER A 1 113 ? -2.440 -1.414 -2.422 1.00 98.12 113 SER A C 1
ATOM 892 O O . SER A 1 113 ? -3.445 -0.984 -1.884 1.00 98.12 113 SER A O 1
ATOM 894 N N . ASN A 1 114 ? -2.524 -1.961 -3.630 1.00 98.69 114 ASN A N 1
ATOM 895 C CA . ASN A 1 114 ? -3.758 -1.886 -4.404 1.00 98.69 114 ASN A CA 1
ATOM 896 C C . ASN A 1 114 ? -4.853 -2.847 -3.911 1.00 98.69 114 ASN A C 1
ATOM 898 O O . ASN A 1 114 ? -6.019 -2.462 -3.839 1.00 98.69 114 ASN A O 1
ATOM 902 N N . SER A 1 115 ? -4.493 -4.061 -3.485 1.00 98.62 115 SER A N 1
ATOM 903 C CA . SER A 1 115 ? -5.459 -4.976 -2.858 1.00 98.62 115 SER A CA 1
ATOM 904 C C . SER A 1 115 ? -5.801 -4.526 -1.438 1.00 98.62 115 SER A C 1
ATOM 906 O O . SER A 1 115 ? -6.962 -4.582 -1.030 1.00 98.62 115 SER A O 1
ATOM 908 N N . TRP A 1 116 ? -4.804 -4.050 -0.684 1.00 98.81 116 TRP A N 1
ATOM 909 C CA . TRP A 1 116 ? -5.006 -3.568 0.681 1.00 98.81 116 TRP A CA 1
ATOM 910 C C . TRP A 1 116 ? -5.810 -2.275 0.741 1.00 98.81 116 TRP A C 1
ATOM 912 O O . TRP A 1 116 ? -6.591 -2.126 1.677 1.00 98.81 116 TRP A O 1
ATOM 922 N N . ALA A 1 117 ? -5.742 -1.394 -0.257 1.00 98.81 117 ALA A N 1
ATOM 923 C CA . ALA A 1 117 ? -6.617 -0.229 -0.335 1.00 98.81 117 ALA A CA 1
ATOM 924 C C . ALA A 1 117 ? -8.105 -0.618 -0.332 1.00 98.81 117 ALA A C 1
ATOM 926 O O . ALA A 1 117 ? -8.900 -0.010 0.383 1.00 98.81 117 ALA A O 1
ATOM 927 N N . VAL A 1 118 ? -8.486 -1.663 -1.075 1.00 98.75 118 VAL A N 1
ATOM 928 C CA . VAL A 1 118 ? -9.860 -2.198 -1.060 1.00 98.75 118 VAL A CA 1
ATOM 929 C C . VAL A 1 118 ? -10.141 -2.919 0.252 1.00 98.75 118 VAL A C 1
ATOM 931 O O . VAL A 1 118 ? -11.145 -2.648 0.909 1.00 98.75 118 VAL A O 1
ATOM 934 N N . PHE A 1 119 ? -9.238 -3.812 0.665 1.00 98.31 119 PHE A N 1
ATOM 935 C CA . PHE A 1 119 ? -9.441 -4.644 1.848 1.00 98.3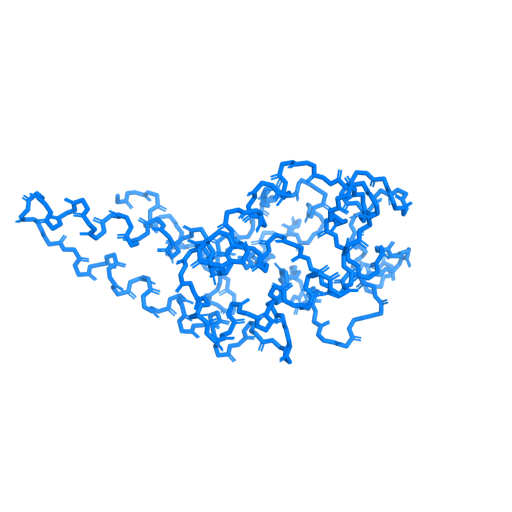1 119 PHE A CA 1
ATOM 936 C C . PHE A 1 119 ? -9.586 -3.810 3.134 1.00 98.31 119 PHE A C 1
ATOM 938 O O . PHE A 1 119 ? -10.427 -4.093 3.984 1.00 98.31 119 PHE A O 1
ATOM 945 N N . SER A 1 120 ? -8.831 -2.719 3.244 1.00 98.31 120 SER A N 1
ATOM 946 C CA . SER A 1 120 ? -8.887 -1.775 4.365 1.00 98.31 120 SER A CA 1
ATOM 947 C C . SER A 1 120 ? -10.035 -0.767 4.295 1.00 98.31 120 SER A C 1
ATOM 949 O O . SER A 1 120 ? -10.174 0.053 5.200 1.00 98.31 120 SER A O 1
ATOM 951 N N . SER A 1 121 ? -10.866 -0.810 3.247 1.00 97.81 121 SER A N 1
ATOM 952 C CA . SER A 1 121 ? -11.910 0.190 2.969 1.00 97.81 121 SER A CA 1
ATOM 953 C C . SER A 1 121 ? -11.383 1.619 2.746 1.00 97.81 121 SER A C 1
ATOM 955 O O . SER A 1 121 ? -12.152 2.577 2.821 1.00 97.81 121 SER A O 1
ATOM 957 N N . VAL A 1 122 ? -10.086 1.786 2.458 1.00 98.69 122 VAL A N 1
ATOM 958 C CA . VAL A 1 122 ? -9.508 3.074 2.038 1.00 98.69 122 VAL A CA 1
ATOM 9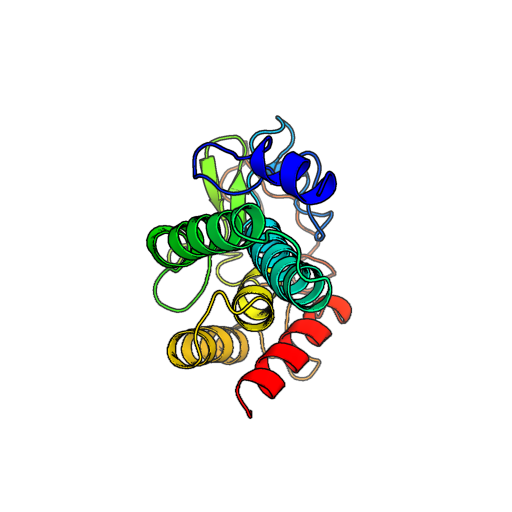59 C C . VAL A 1 122 ? -10.040 3.465 0.662 1.00 98.69 122 VAL A C 1
ATOM 961 O O . VAL A 1 122 ? -10.437 4.614 0.459 1.00 98.69 122 VAL A O 1
ATOM 964 N N . ALA A 1 123 ? -10.068 2.514 -0.268 1.00 98.50 123 ALA A N 1
ATOM 965 C CA . ALA A 1 123 ? -10.710 2.670 -1.558 1.00 98.50 123 ALA A CA 1
ATOM 966 C C . ALA A 1 123 ? -12.206 2.371 -1.417 1.00 98.50 123 ALA A C 1
ATOM 968 O O . ALA A 1 123 ? -12.597 1.270 -1.028 1.00 98.50 123 ALA A O 1
ATOM 969 N N . ASP A 1 124 ? -13.049 3.343 -1.768 1.00 97.88 124 ASP A N 1
ATOM 970 C CA . ASP A 1 124 ? -14.483 3.098 -1.910 1.00 97.88 124 ASP A CA 1
ATOM 971 C C . ASP A 1 124 ? -14.772 2.156 -3.094 1.00 97.88 124 ASP A C 1
ATOM 973 O O . ASP A 1 124 ? -13.887 1.815 -3.875 1.00 97.88 124 ASP A O 1
ATOM 977 N N . ASN A 1 125 ? -16.029 1.740 -3.269 1.00 97.88 125 ASN A N 1
ATOM 978 C CA . ASN A 1 125 ? -16.398 0.818 -4.349 1.00 97.88 125 ASN A CA 1
ATOM 979 C C . ASN A 1 125 ? -15.993 1.334 -5.744 1.00 97.88 125 ASN A C 1
ATOM 981 O O . ASN A 1 125 ? -15.555 0.562 -6.595 1.00 97.88 125 ASN A O 1
ATOM 985 N N . LYS A 1 126 ? -16.110 2.644 -5.994 1.00 98.12 126 LYS A N 1
ATOM 986 C CA . LYS A 1 126 ? -15.770 3.235 -7.294 1.00 98.12 126 LYS A CA 1
ATOM 987 C C . LYS A 1 126 ? -14.263 3.174 -7.536 1.00 98.12 126 LYS A C 1
ATOM 989 O O . LYS A 1 126 ? -13.828 2.733 -8.597 1.00 98.12 126 LYS A O 1
ATOM 994 N N . ARG A 1 127 ? -13.470 3.614 -6.562 1.00 98.38 127 ARG A N 1
ATOM 995 C CA . ARG A 1 127 ? -12.009 3.640 -6.638 1.00 98.38 127 ARG A CA 1
ATOM 996 C C . ARG A 1 127 ? -11.420 2.238 -6.597 1.00 98.38 127 ARG A C 1
ATOM 998 O O . ARG A 1 127 ? -10.519 1.951 -7.371 1.00 98.38 127 ARG A O 1
ATOM 1005 N N . GLY A 1 128 ? -11.972 1.353 -5.775 1.00 98.62 128 GLY A N 1
ATOM 1006 C CA . GLY A 1 128 ? -11.578 -0.048 -5.701 1.00 98.62 128 GLY A CA 1
ATOM 1007 C C . GLY A 1 128 ? -11.734 -0.758 -7.041 1.00 98.62 128 GLY A C 1
ATOM 1008 O O . GLY A 1 128 ? -10.827 -1.470 -7.454 1.00 98.62 128 GLY A O 1
ATOM 1009 N N . ASN A 1 129 ? -12.816 -0.494 -7.781 1.00 98.69 129 ASN A N 1
ATOM 1010 C CA . ASN A 1 129 ? -12.966 -1.023 -9.138 1.00 98.69 129 ASN A CA 1
ATOM 1011 C C . ASN A 1 129 ? -11.875 -0.524 -10.095 1.00 98.69 129 ASN A C 1
ATOM 1013 O O . ASN A 1 129 ? -11.282 -1.342 -10.788 1.00 98.69 129 ASN A O 1
ATOM 1017 N N . ILE A 1 130 ? -11.559 0.776 -10.079 1.00 98.69 130 ILE A N 1
ATOM 1018 C CA . ILE A 1 130 ? -10.478 1.354 -10.901 1.00 98.69 130 ILE A CA 1
ATOM 1019 C C . ILE A 1 130 ? -9.135 0.683 -10.581 1.00 98.69 130 ILE A C 1
ATOM 1021 O O . ILE A 1 130 ? -8.418 0.244 -11.478 1.00 98.69 130 ILE A O 1
ATOM 1025 N N . VAL A 1 131 ? -8.825 0.574 -9.290 1.00 98.50 131 VAL A N 1
ATOM 1026 C CA . VAL A 1 131 ? -7.577 -0.005 -8.792 1.00 98.50 131 VAL A CA 1
ATOM 1027 C C . VAL A 1 131 ? -7.442 -1.468 -9.191 1.00 98.50 131 VAL A C 1
ATOM 1029 O O . VAL A 1 131 ? -6.419 -1.876 -9.742 1.00 98.50 131 VAL A O 1
ATOM 1032 N N . MET A 1 132 ? -8.484 -2.263 -8.958 1.00 98.69 132 MET A N 1
ATOM 1033 C CA . MET A 1 132 ? -8.447 -3.687 -9.271 1.00 98.69 132 MET A CA 1
ATOM 1034 C C . MET A 1 132 ? -8.506 -3.947 -10.785 1.00 98.69 132 MET A C 1
ATOM 1036 O O . MET A 1 132 ? -7.902 -4.905 -11.258 1.00 98.69 132 MET A O 1
ATOM 1040 N N . ASP A 1 133 ? -9.114 -3.062 -11.582 1.00 98.69 133 ASP A N 1
ATOM 1041 C CA . ASP A 1 133 ? -8.998 -3.112 -13.047 1.00 98.69 133 ASP A CA 1
ATOM 1042 C C . ASP A 1 133 ? -7.556 -2.889 -13.511 1.00 98.69 133 ASP A C 1
ATOM 1044 O O . ASP A 1 133 ? -7.079 -3.598 -14.400 1.00 98.69 133 ASP A O 1
ATOM 1048 N N . SER A 1 134 ? -6.835 -1.953 -12.885 1.00 98.44 134 SER A N 1
ATOM 1049 C CA . SER A 1 134 ? -5.411 -1.745 -13.151 1.00 98.44 134 SER A CA 1
ATOM 1050 C C . SER A 1 134 ? -4.589 -2.983 -12.764 1.00 98.44 134 SER A C 1
ATOM 1052 O O . SER A 1 134 ? -3.810 -3.497 -13.571 1.00 98.44 134 SER A O 1
ATOM 1054 N N . VAL A 1 135 ? -4.841 -3.563 -11.586 1.00 98.50 135 VAL A N 1
ATOM 1055 C CA . VAL A 1 135 ? -4.206 -4.822 -11.161 1.00 98.50 135 VAL A CA 1
ATOM 1056 C C . VAL A 1 135 ? -4.464 -5.954 -12.165 1.00 98.50 135 VAL A C 1
ATOM 1058 O O . VAL A 1 135 ? -3.505 -6.600 -12.592 1.00 98.50 135 VAL A O 1
ATOM 1061 N N . MET A 1 136 ? -5.710 -6.181 -12.603 1.00 98.19 136 MET A N 1
ATOM 1062 C CA . MET A 1 136 ? -6.003 -7.190 -13.634 1.00 98.19 136 MET A CA 1
ATOM 1063 C C . MET A 1 136 ? -5.288 -6.897 -14.947 1.00 98.19 136 MET A C 1
ATOM 1065 O O . MET A 1 136 ? -4.775 -7.810 -15.589 1.00 98.19 136 MET A O 1
ATOM 1069 N N . LYS A 1 137 ? -5.280 -5.638 -15.383 1.00 98.19 137 LYS A N 1
ATOM 1070 C CA . LYS A 1 137 ? -4.727 -5.259 -16.683 1.00 98.19 137 LYS A CA 1
ATOM 1071 C C . LYS A 1 137 ? -3.222 -5.499 -16.760 1.00 98.19 137 LYS A C 1
ATOM 1073 O O . LYS A 1 137 ? -2.738 -5.924 -17.806 1.00 98.19 137 LYS A O 1
ATOM 1078 N N . TYR A 1 138 ? -2.494 -5.192 -15.690 1.00 98.00 138 TYR A N 1
ATOM 1079 C CA . TYR A 1 138 ? -1.032 -5.154 -15.718 1.00 98.00 138 TYR A CA 1
ATOM 1080 C C . TYR A 1 138 ? -0.366 -6.342 -15.025 1.00 98.00 138 TYR A C 1
ATOM 1082 O O . TYR A 1 138 ? 0.694 -6.773 -15.466 1.00 98.00 138 TYR A O 1
ATOM 1090 N N . CYS A 1 139 ? -0.970 -6.890 -13.969 1.00 98.19 139 CYS A N 1
ATOM 1091 C CA . CYS A 1 139 ? -0.347 -7.950 -13.178 1.00 98.19 139 CYS A CA 1
ATOM 1092 C C . CYS A 1 139 ? -0.869 -9.353 -13.510 1.00 98.19 139 CYS A C 1
ATOM 1094 O O . CYS A 1 139 ? -0.279 -10.328 -13.052 1.00 98.19 139 CYS A O 1
ATOM 1096 N N . ASN A 1 140 ? -1.960 -9.496 -14.267 1.00 98.00 140 ASN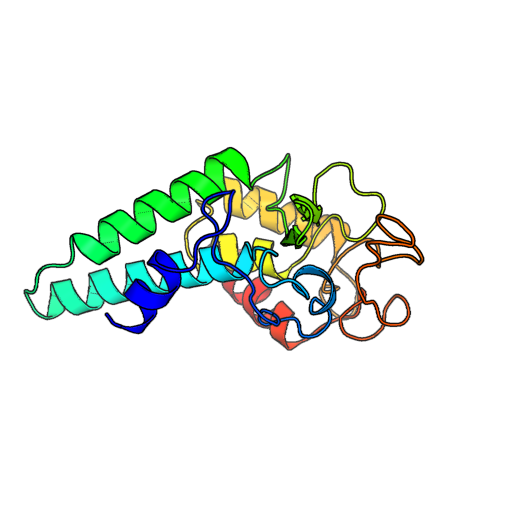 A N 1
ATOM 1097 C CA . ASN A 1 140 ? -2.550 -10.807 -14.530 1.00 98.00 140 ASN A CA 1
ATOM 1098 C C . ASN A 1 140 ? -1.689 -11.678 -15.454 1.00 98.00 140 ASN A C 1
ATOM 1100 O O . ASN A 1 140 ? -1.259 -11.254 -16.526 1.00 98.00 140 ASN A O 1
ATOM 1104 N N . THR A 1 141 ? -1.506 -12.934 -15.057 1.00 97.31 141 THR A N 1
ATOM 1105 C CA . THR A 1 141 ? -0.829 -13.974 -15.837 1.00 97.31 141 THR A CA 1
ATOM 1106 C C . THR A 1 141 ? -1.669 -15.256 -15.822 1.00 97.31 141 THR A C 1
ATOM 1108 O O . THR A 1 141 ? -2.538 -15.403 -14.961 1.00 97.31 141 THR A O 1
ATOM 1111 N N . PRO A 1 142 ? -1.389 -16.245 -16.693 1.00 97.00 142 PRO A N 1
ATOM 1112 C CA . PRO A 1 142 ? -2.054 -17.551 -16.638 1.00 97.00 142 PRO A CA 1
ATOM 1113 C C . PRO A 1 142 ? -1.896 -18.310 -15.307 1.00 97.00 142 PRO A C 1
ATOM 1115 O O . PRO A 1 142 ? -2.606 -19.286 -15.084 1.00 97.00 142 PRO A O 1
ATOM 1118 N N . PHE A 1 143 ? -0.970 -17.891 -14.438 1.00 96.31 143 PHE A N 1
ATOM 1119 C CA . PHE A 1 143 ? -0.643 -18.566 -13.179 1.00 96.31 143 PHE A CA 1
ATOM 1120 C C . PHE A 1 143 ? -1.095 -17.794 -11.931 1.00 96.31 143 PHE A C 1
ATOM 1122 O O . PHE A 1 143 ? -0.921 -18.285 -10.819 1.00 96.31 143 PHE A O 1
ATOM 1129 N N . GLY A 1 144 ? -1.654 -16.593 -12.102 1.00 97.44 144 GLY A N 1
ATOM 1130 C CA . GLY A 1 144 ? -2.007 -15.672 -11.021 1.00 97.44 144 GLY A CA 1
ATOM 1131 C C . GLY A 1 144 ? -1.461 -14.266 -11.254 1.00 97.44 144 GLY A C 1
ATOM 1132 O O . GLY A 1 144 ? -0.897 -13.962 -12.307 1.00 97.44 144 GLY A O 1
ATOM 1133 N N . LEU A 1 145 ? -1.627 -13.394 -10.265 1.00 98.44 145 LEU A N 1
ATOM 1134 C CA . LEU A 1 145 ? -1.172 -12.011 -10.325 1.00 98.44 145 LEU A CA 1
ATOM 1135 C C . LEU A 1 145 ? 0.312 -11.914 -9.948 1.00 98.44 145 LEU A C 1
ATOM 1137 O O . LEU A 1 145 ? 0.718 -12.343 -8.863 1.00 98.44 145 LEU A O 1
ATOM 1141 N N . ALA A 1 146 ? 1.112 -11.308 -10.821 1.00 98.31 146 ALA A N 1
ATOM 1142 C CA . ALA A 1 146 ? 2.457 -10.854 -10.495 1.00 98.31 146 ALA A CA 1
ATOM 1143 C C . ALA A 1 146 ? 2.400 -9.811 -9.370 1.00 98.31 146 ALA A C 1
ATOM 1145 O O . ALA A 1 146 ? 1.532 -8.940 -9.364 1.00 98.31 146 ALA A O 1
ATOM 1146 N N . ILE A 1 147 ? 3.328 -9.878 -8.415 1.00 98.00 147 ILE A N 1
ATOM 1147 C CA . ILE A 1 147 ? 3.316 -9.002 -7.235 1.00 98.00 147 ILE A CA 1
ATOM 1148 C C . ILE A 1 147 ? 3.479 -7.516 -7.583 1.00 98.00 147 ILE A C 1
ATOM 1150 O O . ILE A 1 147 ? 2.914 -6.653 -6.909 1.00 98.00 147 ILE A O 1
ATOM 1154 N N . GLN A 1 148 ? 4.209 -7.218 -8.656 1.00 97.88 148 GLN A N 1
ATOM 1155 C CA . GLN A 1 148 ? 4.312 -5.879 -9.220 1.00 97.88 148 GLN A CA 1
ATOM 1156 C C . GLN A 1 148 ? 4.648 -5.927 -10.714 1.00 97.88 148 GLN A C 1
ATOM 1158 O O . GLN A 1 148 ? 5.157 -6.942 -11.202 1.00 97.88 148 GLN A O 1
ATOM 1163 N N . TYR A 1 149 ? 4.353 -4.839 -11.427 1.00 97.75 149 TYR A N 1
ATOM 1164 C CA . TYR A 1 149 ? 4.606 -4.722 -12.860 1.00 97.75 149 TYR A CA 1
ATOM 1165 C C . TYR A 1 149 ? 4.942 -3.282 -13.306 1.00 97.75 149 TYR A C 1
ATOM 1167 O O . TYR A 1 149 ? 4.319 -2.331 -12.818 1.00 97.75 149 TYR A O 1
ATOM 1175 N N . PRO A 1 150 ? 5.838 -3.097 -14.303 1.00 97.56 150 PRO A N 1
ATOM 1176 C CA . PRO A 1 150 ? 6.802 -4.083 -14.823 1.00 97.56 150 PRO A CA 1
ATOM 1177 C C . PRO A 1 150 ? 7.843 -4.472 -13.766 1.00 97.56 150 PRO A C 1
ATOM 1179 O O . PRO A 1 150 ? 8.116 -3.637 -12.915 1.00 97.56 150 PRO A O 1
ATOM 1182 N N . PRO A 1 151 ? 8.481 -5.657 -13.819 1.00 97.19 151 PRO A N 1
ATOM 1183 C CA . PRO A 1 151 ? 9.545 -6.018 -12.882 1.00 97.19 151 PRO A CA 1
ATOM 1184 C C . PRO A 1 151 ? 10.603 -4.915 -12.701 1.00 97.19 151 PRO A C 1
ATOM 1186 O O . PRO A 1 151 ? 10.978 -4.259 -13.671 1.00 97.19 151 PRO A O 1
ATOM 1189 N N . LEU A 1 152 ? 11.094 -4.725 -11.472 1.00 96.81 152 LEU A N 1
ATOM 1190 C CA . LEU A 1 152 ? 12.146 -3.769 -11.139 1.00 96.81 152 LEU A CA 1
ATOM 1191 C C . LEU A 1 152 ? 13.404 -4.057 -11.959 1.00 96.81 152 LEU A C 1
ATOM 1193 O O . LEU A 1 152 ? 13.758 -5.212 -12.222 1.00 96.81 152 LEU A O 1
ATOM 1197 N N . GLU A 1 153 ? 14.084 -2.975 -12.321 1.00 95.25 153 GLU A N 1
ATOM 1198 C CA . GLU A 1 153 ? 15.290 -2.988 -13.140 1.00 95.25 153 GLU A CA 1
ATOM 1199 C C . GLU A 1 153 ? 16.519 -2.597 -12.322 1.00 95.25 153 GLU A C 1
ATOM 1201 O O . GLU A 1 153 ? 16.431 -1.906 -11.309 1.00 95.25 153 GLU A O 1
ATOM 1206 N N . ARG A 1 154 ? 17.695 -2.962 -12.832 1.00 95.00 154 ARG A N 1
ATOM 1207 C CA . ARG A 1 154 ? 18.967 -2.534 -12.255 1.00 95.00 154 ARG A CA 1
ATOM 1208 C C . ARG A 1 154 ? 19.127 -1.012 -12.282 1.00 95.00 154 ARG A C 1
ATOM 1210 O O . ARG A 1 154 ? 18.786 -0.359 -13.267 1.00 95.00 154 ARG A O 1
ATOM 1217 N N . ASN A 1 155 ? 19.762 -0.481 -11.243 1.00 93.44 155 ASN A N 1
ATOM 1218 C CA . ASN A 1 155 ? 20.020 0.933 -10.991 1.00 93.44 155 ASN A CA 1
ATOM 1219 C C . ASN A 1 155 ? 18.736 1.773 -10.970 1.00 93.44 155 ASN A C 1
ATOM 1221 O O . ASN A 1 155 ? 18.730 2.895 -11.478 1.00 93.44 155 ASN A O 1
ATOM 1225 N N . TYR A 1 156 ? 17.644 1.223 -10.443 1.00 93.44 156 TYR A N 1
ATOM 1226 C CA . TYR A 1 156 ? 16.376 1.928 -10.326 1.00 93.44 156 TYR A CA 1
ATOM 1227 C C . TYR A 1 156 ? 16.067 2.305 -8.868 1.00 93.44 156 TYR A C 1
ATOM 1229 O O . TYR A 1 156 ? 16.130 1.426 -8.006 1.00 93.44 156 TYR A O 1
ATOM 1237 N N . PRO A 1 157 ? 15.680 3.565 -8.582 1.00 92.06 157 PRO A N 1
ATOM 1238 C CA . PRO A 1 157 ? 15.557 4.705 -9.504 1.00 92.06 157 PRO A CA 1
ATOM 1239 C C . PRO A 1 157 ? 16.908 5.286 -9.952 1.00 92.06 157 PRO A C 1
ATOM 1241 O O . PRO A 1 157 ? 16.986 5.924 -11.001 1.00 92.06 157 PRO A O 1
ATOM 1244 N N . SER A 1 158 ? 17.975 5.036 -9.192 1.00 92.88 158 SER A N 1
ATOM 1245 C CA . SER A 1 158 ? 19.362 5.299 -9.579 1.00 92.88 158 SER A CA 1
ATOM 1246 C C . SER A 1 158 ? 20.278 4.210 -9.013 1.00 92.88 158 SER A C 1
ATOM 1248 O O . SER A 1 158 ? 19.824 3.291 -8.332 1.00 92.88 158 SER A O 1
ATOM 1250 N N . LYS A 1 159 ? 21.584 4.298 -9.281 1.00 93.00 159 LYS A N 1
ATOM 1251 C CA . LYS A 1 159 ? 22.576 3.377 -8.710 1.00 93.00 159 LYS A CA 1
ATOM 1252 C C . LYS A 1 159 ? 22.742 3.571 -7.195 1.00 93.00 159 LYS A C 1
ATOM 1254 O O . LYS A 1 159 ? 23.034 2.622 -6.479 1.00 93.00 159 LYS A O 1
ATOM 1259 N N . GLU A 1 160 ? 22.585 4.800 -6.715 1.00 91.75 160 GLU A N 1
ATOM 1260 C CA . GLU A 1 160 ? 22.769 5.189 -5.313 1.00 91.75 160 GLU A CA 1
ATOM 1261 C C . GLU A 1 160 ? 21.546 4.857 -4.453 1.00 91.75 160 GLU A C 1
ATOM 1263 O O . GLU A 1 160 ? 21.687 4.582 -3.264 1.00 91.75 160 GLU A O 1
ATOM 1268 N N . GLU A 1 161 ? 20.360 4.862 -5.062 1.00 91.31 161 GLU A N 1
ATOM 1269 C CA . GLU A 1 161 ? 19.070 4.649 -4.398 1.00 91.31 161 GLU A CA 1
ATOM 1270 C C . GLU A 1 161 ? 18.424 3.315 -4.817 1.00 91.31 161 GLU A C 1
ATOM 1272 O O . GLU A 1 161 ? 17.218 3.142 -4.670 1.00 91.31 161 GLU A O 1
ATOM 1277 N N . GLU A 1 162 ? 19.216 2.378 -5.355 1.00 93.94 162 GLU A N 1
ATOM 1278 C CA . GLU A 1 162 ? 18.728 1.130 -5.951 1.00 93.94 162 GLU A CA 1
ATOM 1279 C C . GLU A 1 162 ? 17.813 0.345 -4.990 1.00 93.94 162 GLU A C 1
ATOM 1281 O O . GLU A 1 162 ? 18.199 -0.053 -3.882 1.00 93.94 162 GLU A O 1
ATOM 1286 N N . ILE A 1 163 ? 16.578 0.104 -5.431 1.00 93.31 163 ILE A N 1
ATOM 1287 C CA . ILE A 1 163 ? 15.630 -0.752 -4.715 1.00 93.31 163 ILE A CA 1
ATOM 1288 C C . ILE A 1 163 ? 16.101 -2.195 -4.868 1.00 93.31 163 ILE A C 1
ATOM 1290 O O . ILE A 1 163 ? 16.408 -2.604 -5.979 1.00 93.31 163 ILE A O 1
ATOM 1294 N N . SER A 1 164 ? 16.157 -2.975 -3.786 1.00 87.44 164 SER A N 1
ATOM 1295 C CA . SER A 1 164 ? 16.557 -4.382 -3.865 1.00 87.44 164 SER A CA 1
ATOM 1296 C C . SER A 1 164 ? 15.542 -5.169 -4.684 1.00 87.44 164 SER A C 1
ATOM 1298 O O . SER A 1 164 ? 14.332 -5.029 -4.514 1.00 87.44 164 SER A O 1
ATOM 1300 N N . PHE A 1 165 ? 16.042 -6.015 -5.578 1.00 88.00 165 PHE A N 1
ATOM 1301 C CA . PHE A 1 165 ? 15.207 -6.799 -6.475 1.00 88.00 165 PHE A CA 1
ATOM 1302 C C . PHE A 1 165 ? 15.828 -8.172 -6.735 1.00 88.00 165 PHE A C 1
ATOM 1304 O O . PHE A 1 165 ? 17.045 -8.318 -6.859 1.00 88.00 165 PHE A O 1
ATOM 1311 N N . ALA A 1 166 ? 14.971 -9.187 -6.825 1.00 88.38 166 ALA A N 1
ATOM 1312 C CA . ALA A 1 166 ? 15.323 -10.499 -7.356 1.00 88.38 166 ALA A CA 1
ATOM 1313 C C . ALA A 1 166 ? 15.416 -10.458 -8.892 1.00 88.38 166 ALA A C 1
ATOM 1315 O O . ALA A 1 166 ? 15.122 -9.445 -9.526 1.00 88.38 166 ALA A O 1
ATOM 1316 N N . THR A 1 167 ? 15.790 -11.563 -9.533 1.00 93.44 167 THR A N 1
ATOM 1317 C CA . THR A 1 167 ? 15.684 -11.682 -10.996 1.00 93.44 167 THR A CA 1
ATOM 1318 C C . THR A 1 167 ? 14.239 -11.413 -11.456 1.00 93.44 167 THR A C 1
ATOM 1320 O O . THR A 1 167 ? 13.316 -11.913 -10.813 1.00 93.44 167 THR A O 1
ATOM 1323 N N . PRO A 1 168 ? 14.012 -10.650 -12.545 1.00 95.38 168 PRO A N 1
ATOM 1324 C CA . PRO A 1 168 ? 12.668 -10.392 -13.062 1.00 95.38 168 PRO A CA 1
ATOM 1325 C C . PRO A 1 168 ? 11.827 -11.665 -13.226 1.00 95.38 168 PRO A C 1
ATOM 1327 O O . PRO A 1 168 ? 12.272 -12.633 -13.840 1.00 95.38 168 PRO A O 1
ATOM 1330 N N . GLY A 1 169 ? 10.611 -11.652 -12.677 1.00 93.69 169 GLY A N 1
ATOM 1331 C CA . GLY A 1 169 ? 9.677 -12.782 -12.670 1.00 93.69 169 GLY A CA 1
ATOM 1332 C C . GLY A 1 169 ? 9.867 -13.770 -11.514 1.00 93.69 169 GLY A C 1
ATOM 1333 O O . GLY A 1 169 ? 9.104 -14.730 -11.413 1.00 93.69 169 GLY A O 1
ATOM 1334 N N . ILE A 1 170 ? 10.853 -13.559 -10.636 1.00 93.31 170 ILE A N 1
ATOM 1335 C CA . ILE A 1 170 ? 11.152 -14.442 -9.502 1.00 93.31 170 ILE A CA 1
ATOM 1336 C C . ILE A 1 170 ? 10.870 -13.718 -8.186 1.00 93.31 170 ILE A C 1
ATOM 1338 O O . ILE A 1 170 ? 11.262 -12.565 -8.000 1.00 93.31 170 ILE A O 1
ATOM 1342 N N . GLY A 1 171 ? 10.211 -14.422 -7.261 1.00 92.38 171 GLY A N 1
ATOM 1343 C CA . GLY A 1 171 ? 9.943 -13.934 -5.908 1.00 92.38 171 GLY A CA 1
ATOM 1344 C C . GLY A 1 171 ? 9.231 -12.581 -5.908 1.00 92.38 171 GLY A C 1
ATOM 1345 O O . GLY A 1 171 ? 8.234 -12.376 -6.602 1.00 92.38 171 GLY A O 1
ATOM 1346 N N . GLU A 1 172 ? 9.769 -11.650 -5.134 1.00 94.44 172 GLU A N 1
ATOM 1347 C CA . GLU A 1 172 ? 9.253 -10.305 -4.900 1.00 94.44 172 GLU A CA 1
ATOM 1348 C C . GLU A 1 172 ? 9.439 -9.371 -6.110 1.00 94.44 172 GLU A C 1
ATOM 1350 O O . GLU A 1 172 ? 8.832 -8.299 -6.156 1.00 94.44 172 GLU A O 1
ATOM 1355 N N . ASN A 1 173 ? 10.231 -9.766 -7.120 1.00 96.75 173 ASN A N 1
ATOM 1356 C CA . ASN A 1 173 ? 10.423 -8.983 -8.340 1.00 96.75 173 ASN A CA 1
ATOM 1357 C C . ASN A 1 173 ? 9.530 -9.466 -9.493 1.00 96.75 173 ASN A C 1
ATOM 1359 O O . ASN A 1 173 ? 9.999 -10.055 -10.467 1.00 96.75 173 ASN A O 1
ATOM 1363 N N . GLY A 1 174 ? 8.229 -9.201 -9.388 1.00 96.50 174 GLY A N 1
ATOM 1364 C CA . GLY A 1 174 ? 7.264 -9.512 -10.448 1.00 96.50 174 GLY A CA 1
ATOM 1365 C C . GLY A 1 174 ? 6.923 -11.000 -10.578 1.00 96.50 174 GLY A C 1
ATOM 1366 O O . GLY A 1 174 ? 6.328 -11.402 -11.574 1.00 96.50 174 GLY A O 1
ATOM 1367 N N . GLY A 1 175 ? 7.279 -11.825 -9.589 1.00 97.56 175 GLY A N 1
ATOM 1368 C CA . GLY A 1 175 ? 6.794 -13.200 -9.492 1.00 97.56 175 GLY A CA 1
ATOM 1369 C C . GLY A 1 175 ? 5.336 -13.269 -9.030 1.00 97.56 175 GLY A C 1
ATOM 1370 O O . GLY A 1 175 ? 4.804 -12.327 -8.435 1.00 97.56 175 GLY A O 1
ATOM 1371 N N . VAL A 1 176 ? 4.679 -14.406 -9.278 1.00 97.75 176 VAL A N 1
ATOM 1372 C CA . VAL A 1 176 ? 3.353 -14.697 -8.712 1.00 97.75 176 VAL A CA 1
ATOM 1373 C C . VAL A 1 176 ? 3.523 -15.076 -7.245 1.00 97.75 176 VAL A C 1
ATOM 1375 O O . VAL A 1 176 ? 3.837 -16.216 -6.904 1.00 97.75 176 VAL A O 1
ATOM 1378 N N . PHE A 1 177 ? 3.340 -14.096 -6.364 1.00 96.12 177 PHE A N 1
ATOM 1379 C CA . PHE A 1 177 ? 3.495 -14.292 -4.928 1.00 96.12 177 PHE A CA 1
ATOM 1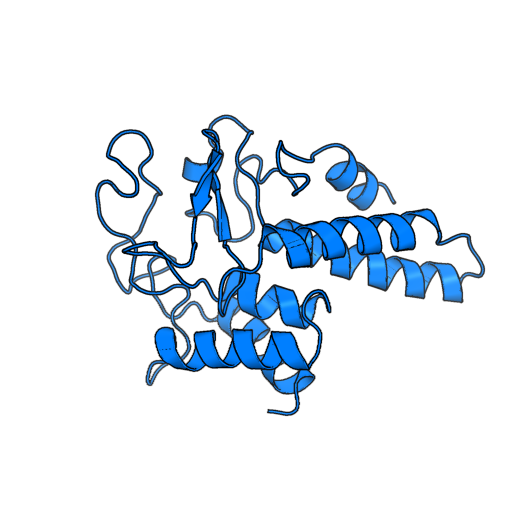380 C C . PHE A 1 177 ? 2.149 -14.689 -4.313 1.00 96.12 177 PHE A C 1
ATOM 1382 O O . PHE A 1 177 ? 1.277 -13.844 -4.084 1.00 96.12 177 PHE A O 1
ATOM 1389 N N . CYS A 1 178 ? 1.963 -15.989 -4.067 1.00 96.94 178 CYS A N 1
ATOM 1390 C CA . CYS A 1 178 ? 0.663 -16.567 -3.704 1.00 96.94 178 CYS A CA 1
ATOM 1391 C C . CYS A 1 178 ? 0.024 -15.919 -2.470 1.00 96.94 178 CYS A C 1
ATOM 1393 O O . CYS A 1 178 ? -1.187 -15.734 -2.439 1.00 96.94 178 CYS A O 1
ATOM 1395 N N . HIS A 1 179 ? 0.824 -15.524 -1.476 1.00 98.00 179 HIS A N 1
ATOM 1396 C CA . HIS A 1 179 ? 0.306 -14.828 -0.299 1.00 98.00 179 HIS A CA 1
ATOM 1397 C C . HIS A 1 179 ? -0.334 -13.487 -0.691 1.00 98.00 179 HIS A C 1
ATOM 1399 O O . HIS A 1 179 ? -1.481 -13.248 -0.346 1.00 98.00 179 HIS A O 1
ATOM 1405 N N . ALA A 1 180 ? 0.332 -12.648 -1.486 1.00 97.69 180 ALA A N 1
ATOM 1406 C CA . ALA A 1 180 ? -0.240 -11.364 -1.893 1.00 97.69 180 ALA A CA 1
ATOM 1407 C C . ALA A 1 180 ? -1.469 -11.515 -2.816 1.00 97.69 180 ALA A C 1
ATOM 1409 O O . ALA A 1 180 ? -2.361 -10.668 -2.813 1.00 97.69 180 ALA A O 1
ATOM 1410 N N . ASN A 1 181 ? -1.558 -12.626 -3.555 1.00 98.31 181 ASN A N 1
ATOM 1411 C CA . ASN A 1 181 ? -2.728 -12.952 -4.373 1.00 98.31 181 ASN A CA 1
ATOM 1412 C C . ASN A 1 181 ? -3.992 -13.190 -3.530 1.00 98.31 181 ASN A C 1
ATOM 1414 O O . ASN A 1 181 ? -5.085 -12.869 -3.992 1.00 98.31 181 ASN A O 1
ATOM 1418 N N . THR A 1 182 ? -3.881 -13.710 -2.301 1.00 98.12 182 THR A N 1
ATOM 1419 C CA . THR A 1 182 ? -5.074 -13.952 -1.468 1.00 98.12 182 THR A CA 1
ATOM 1420 C C . THR A 1 182 ? -5.779 -12.652 -1.092 1.00 98.12 182 THR A C 1
ATOM 1422 O O . THR A 1 182 ? -7.006 -12.608 -1.090 1.00 98.12 182 THR A O 1
ATOM 1425 N N . TRP A 1 183 ? -5.038 -11.564 -0.869 1.00 98.44 183 TRP A N 1
ATOM 1426 C CA . TRP A 1 183 ? -5.636 -10.250 -0.617 1.00 98.44 183 TRP A CA 1
ATOM 1427 C C . TRP A 1 183 ? -6.332 -9.688 -1.848 1.00 98.44 183 TRP A C 1
ATOM 1429 O O . TRP A 1 183 ? -7.401 -9.102 -1.716 1.00 98.44 183 TRP A O 1
ATOM 1439 N N . ALA A 1 184 ? -5.770 -9.901 -3.039 1.00 98.31 184 ALA A N 1
ATOM 1440 C CA . ALA A 1 184 ? -6.425 -9.507 -4.281 1.00 98.31 184 ALA A CA 1
ATOM 1441 C C . ALA A 1 184 ? -7.753 -10.256 -4.467 1.00 98.31 184 ALA A C 1
ATOM 1443 O O . ALA A 1 184 ? -8.755 -9.641 -4.815 1.00 98.31 184 ALA A O 1
ATOM 1444 N N . ILE A 1 185 ? -7.787 -11.561 -4.169 1.00 98.31 185 ILE A N 1
ATOM 1445 C CA . ILE A 1 185 ? -9.021 -12.364 -4.200 1.00 98.31 185 ILE A CA 1
ATOM 1446 C C . ILE A 1 185 ? -10.060 -11.797 -3.224 1.00 98.31 185 ILE A C 1
ATOM 1448 O O . ILE A 1 185 ? -11.207 -11.589 -3.611 1.00 98.31 185 ILE A O 1
ATOM 1452 N N . ILE A 1 186 ? -9.666 -11.494 -1.981 1.00 98.44 186 ILE A N 1
ATOM 1453 C CA . ILE A 1 186 ? -10.563 -10.868 -0.995 1.00 98.44 186 ILE A CA 1
ATOM 1454 C C . ILE A 1 186 ? -11.086 -9.524 -1.520 1.00 98.44 186 ILE A C 1
ATOM 1456 O O . ILE A 1 186 ? -12.286 -9.268 -1.441 1.00 98.44 186 ILE A O 1
ATOM 1460 N N . ALA A 1 187 ? -10.214 -8.696 -2.099 1.00 98.44 187 ALA A N 1
ATOM 1461 C CA . ALA A 1 187 ? -10.589 -7.415 -2.685 1.00 98.44 187 ALA A CA 1
ATOM 1462 C C . ALA A 1 187 ? -11.618 -7.569 -3.822 1.00 98.44 187 ALA A C 1
ATOM 1464 O O . ALA A 1 187 ? -12.607 -6.840 -3.831 1.00 98.44 187 ALA A O 1
ATOM 1465 N N . TYR A 1 188 ? -11.457 -8.537 -4.735 1.00 98.06 188 TYR A N 1
ATOM 1466 C CA . TYR A 1 188 ? -12.467 -8.818 -5.770 1.00 98.06 188 TYR A CA 1
ATOM 1467 C C . TYR A 1 188 ? -13.806 -9.248 -5.171 1.00 98.06 188 TYR A C 1
ATOM 1469 O O . TYR A 1 188 ? -14.840 -8.687 -5.538 1.00 98.06 188 TYR A O 1
ATOM 1477 N N . CYS A 1 189 ? -13.792 -10.150 -4.185 1.00 98.38 189 CYS A N 1
ATOM 1478 C CA . CYS A 1 189 ? -15.008 -10.566 -3.488 1.00 98.38 189 CYS A CA 1
ATOM 1479 C C . CYS A 1 189 ? -15.723 -9.376 -2.826 1.00 98.38 189 CYS A C 1
ATOM 1481 O O . CYS A 1 189 ? -16.940 -9.249 -2.944 1.00 98.38 189 CYS A O 1
ATOM 1483 N N . MET A 1 190 ? -14.985 -8.471 -2.171 1.00 98.38 190 MET A N 1
ATOM 1484 C CA . MET A 1 190 ? -15.545 -7.257 -1.554 1.00 98.38 190 MET A CA 1
ATOM 1485 C C . MET A 1 190 ? -16.171 -6.295 -2.574 1.00 98.38 190 MET A C 1
ATOM 1487 O O . MET A 1 190 ? -17.095 -5.555 -2.235 1.00 98.38 190 MET A O 1
ATOM 1491 N N . LEU A 1 191 ? -15.693 -6.319 -3.820 1.00 98.19 191 LEU A N 1
ATOM 1492 C CA . LEU A 1 191 ? -16.233 -5.545 -4.940 1.00 98.19 191 LEU A CA 1
ATOM 1493 C C . LEU A 1 191 ? -17.335 -6.289 -5.715 1.00 98.19 191 LEU A C 1
ATOM 1495 O O . LEU A 1 191 ? -17.869 -5.734 -6.673 1.00 98.19 191 LEU A O 1
ATOM 1499 N N . ASN A 1 192 ? -17.706 -7.505 -5.295 1.00 97.44 192 ASN A N 1
ATOM 1500 C CA . ASN A 1 192 ? -18.656 -8.393 -5.975 1.00 97.44 192 ASN A CA 1
ATOM 1501 C C . ASN A 1 192 ? -18.232 -8.749 -7.414 1.00 97.44 192 ASN A C 1
ATOM 1503 O O . ASN A 1 192 ? -19.027 -8.620 -8.349 1.00 97.44 192 ASN A O 1
ATOM 1507 N N . ARG A 1 193 ? -16.975 -9.169 -7.587 1.00 93.12 193 ARG A N 1
ATOM 1508 C CA . ARG A 1 193 ? -16.364 -9.537 -8.872 1.00 93.12 193 ARG A CA 1
ATOM 1509 C C . ARG A 1 193 ? -15.805 -10.950 -8.874 1.00 93.12 193 ARG A C 1
ATOM 1511 O O . ARG A 1 193 ? -15.353 -11.399 -7.799 1.00 93.12 193 ARG A O 1
#

Radius of gyration: 16.29 Å; chains: 1; bounding box: 42×32×42 Å

Foldseek 3Di:
DVVLVVQCVQAAPLRAHFQQQHDPQNLQRLQQVVRRKGFLLVLLVLLLVLVVVLVVCVVVVHDSPVSVVSNVVSLCSQVPPQDADQAGWGIAGNVRRTALHPPDPWQVAFLRNLLSCLVSVSQPLVNNVSSLVVQCVAQDDPVAGFRGPDFADPQVVHPVSGRGHDPQCDDNGRDRDPVSRVSSVVSCVSSVD

Secondary structure (DSSP, 8-state):
-HHHHHHHHTB-TTSSBB-TT--S-GGGGGGGTTS--EEHHHHHHHHHHHHHHHHHHHHTT---HHHHHHHHHHHHHHHHHSEETTEE--EE-TT--EES-TT-SSS-EEHHHHHHHHHTT-S-HHHHHHHHHHHHHHHEETTEEBSEESPP-TT-S-SSSPPP--STTBTTBT-B-HHHHHHHHHHHHHTT-